Protein AF-A0A7Y9DU72-F1 (afdb_monomer)

Organism: NCBI:txid663602

Structure (mmCIF, N/CA/C/O backbone):
data_AF-A0A7Y9DU72-F1
#
_entry.id   AF-A0A7Y9DU72-F1
#
loop_
_atom_site.group_PDB
_atom_site.id
_atom_site.type_symbol
_atom_site.label_atom_id
_atom_site.label_alt_id
_atom_site.label_comp_id
_atom_site.label_asym_id
_atom_site.label_entity_id
_atom_site.label_seq_id
_atom_site.pdbx_PDB_ins_code
_atom_site.Cartn_x
_atom_site.Cartn_y
_atom_site.Cartn_z
_atom_site.occupancy
_atom_site.B_iso_or_equiv
_atom_site.auth_seq_id
_atom_site.auth_comp_id
_atom_site.auth_asym_id
_atom_site.auth_atom_id
_atom_site.pdbx_PDB_model_num
ATOM 1 N N . MET A 1 1 ? 16.694 21.420 5.045 1.00 59.84 1 MET A N 1
ATOM 2 C CA . MET A 1 1 ? 16.229 20.019 5.063 1.00 59.84 1 MET A CA 1
ATOM 3 C C . MET A 1 1 ? 14.790 20.015 4.601 1.00 59.84 1 MET A C 1
ATOM 5 O O . MET A 1 1 ? 14.002 20.766 5.158 1.00 59.84 1 MET A O 1
ATOM 9 N N . SER A 1 2 ? 14.476 19.269 3.550 1.00 77.56 2 SER A N 1
ATOM 10 C CA . SER A 1 2 ? 13.102 19.044 3.099 1.00 77.56 2 SER A CA 1
ATOM 11 C C . SER A 1 2 ? 12.435 17.994 3.986 1.00 77.56 2 SER A C 1
ATOM 13 O O . SER A 1 2 ? 13.055 16.967 4.270 1.00 77.56 2 SER A O 1
ATOM 15 N N . SER A 1 3 ? 11.204 18.259 4.421 1.00 86.31 3 SER A N 1
ATOM 16 C CA . SER A 1 3 ? 10.342 17.276 5.079 1.00 86.31 3 SER A CA 1
ATOM 17 C C . SER A 1 3 ? 9.210 16.857 4.151 1.00 86.31 3 SER A C 1
ATOM 19 O O . SER A 1 3 ? 8.806 17.616 3.265 1.00 86.31 3 SER A O 1
ATOM 21 N N . VAL A 1 4 ? 8.708 15.645 4.356 1.00 88.50 4 VAL A N 1
ATOM 22 C CA . VAL A 1 4 ? 7.441 15.194 3.780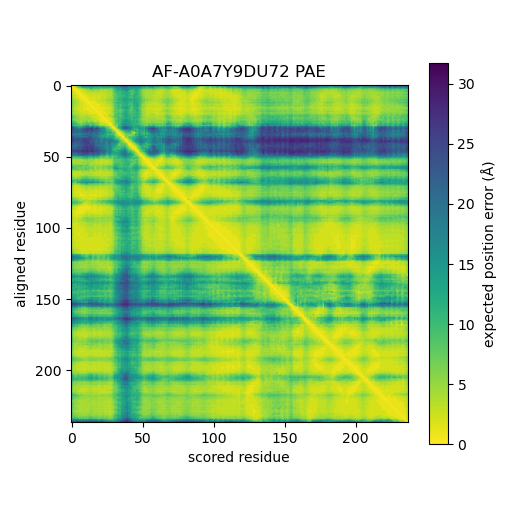 1.00 88.50 4 VAL A CA 1
ATOM 23 C C . VAL A 1 4 ? 6.480 14.979 4.938 1.00 88.50 4 VAL A C 1
ATOM 25 O O . VAL A 1 4 ? 6.786 14.220 5.853 1.00 88.50 4 VAL A O 1
ATOM 28 N N . ASP A 1 5 ? 5.335 15.648 4.901 1.00 93.62 5 ASP A N 1
ATOM 29 C CA . ASP A 1 5 ? 4.300 15.563 5.928 1.00 93.62 5 ASP A CA 1
ATOM 30 C C . ASP A 1 5 ? 3.010 15.056 5.276 1.00 93.62 5 ASP A C 1
ATOM 32 O O . ASP A 1 5 ? 2.428 15.723 4.418 1.00 93.62 5 ASP A O 1
ATOM 36 N N . LEU A 1 6 ? 2.583 13.854 5.659 1.00 93.38 6 LEU A N 1
ATOM 37 C CA . LEU A 1 6 ? 1.399 13.182 5.125 1.00 93.38 6 LEU A CA 1
ATOM 38 C C . LEU A 1 6 ? 0.456 12.793 6.258 1.00 93.38 6 LEU A C 1
ATOM 40 O O . LEU A 1 6 ? 0.886 12.541 7.384 1.00 93.38 6 LEU A O 1
ATOM 44 N N . ALA A 1 7 ? -0.833 12.706 5.945 1.00 93.25 7 ALA A N 1
ATOM 45 C CA . ALA A 1 7 ? -1.847 12.221 6.867 1.00 93.25 7 ALA A CA 1
ATOM 46 C C . ALA A 1 7 ? -2.935 11.446 6.121 1.00 93.25 7 ALA A C 1
ATOM 48 O O . ALA A 1 7 ? -3.259 11.772 4.978 1.00 93.25 7 ALA A O 1
ATOM 49 N N . VAL A 1 8 ? -3.515 10.451 6.788 1.00 92.62 8 VAL A N 1
ATOM 50 C CA . VAL A 1 8 ? -4.707 9.732 6.327 1.00 92.62 8 VAL A CA 1
ATOM 51 C C . VAL A 1 8 ? -5.696 9.588 7.478 1.00 92.62 8 VAL A C 1
ATOM 53 O O . VAL A 1 8 ? -5.303 9.425 8.635 1.00 92.62 8 VAL A O 1
ATOM 56 N N . GLU A 1 9 ? -6.981 9.668 7.153 1.00 93.00 9 GLU A N 1
ATOM 57 C CA . GLU A 1 9 ? -8.075 9.438 8.092 1.00 93.00 9 GLU A CA 1
ATOM 58 C C . GLU A 1 9 ? -8.607 8.019 7.902 1.00 93.00 9 GLU A C 1
ATOM 60 O O . GLU A 1 9 ? -8.864 7.592 6.778 1.00 93.00 9 GLU A O 1
ATOM 65 N N . ILE A 1 10 ? -8.753 7.288 9.003 1.00 91.19 10 ILE A N 1
ATOM 66 C CA . ILE A 1 10 ? -9.137 5.878 9.013 1.00 91.19 10 ILE A CA 1
ATOM 67 C C . ILE A 1 10 ? -10.340 5.707 9.934 1.00 91.19 10 ILE A C 1
ATOM 69 O O . ILE A 1 10 ? -10.317 6.131 11.091 1.00 91.19 10 ILE A O 1
ATOM 73 N N . ALA A 1 11 ? -11.386 5.045 9.445 1.00 90.00 11 ALA A N 1
ATOM 74 C CA . ALA A 1 11 ? -12.567 4.694 10.231 1.00 90.00 11 ALA A CA 1
ATOM 75 C C . ALA A 1 11 ? -12.304 3.462 11.124 1.00 90.00 11 ALA A C 1
ATOM 77 O O . ALA A 1 11 ? -12.938 2.419 10.979 1.00 90.00 11 ALA A O 1
ATOM 78 N N . ALA A 1 12 ? -11.333 3.568 12.034 1.00 88.25 12 ALA A N 1
ATOM 79 C CA . ALA A 1 12 ? -10.945 2.510 12.964 1.00 88.25 12 ALA A CA 1
ATOM 80 C C . ALA A 1 12 ? -10.542 3.087 14.328 1.00 88.25 12 ALA A C 1
ATOM 82 O O . ALA A 1 12 ? -10.131 4.243 14.429 1.00 88.25 12 ALA A O 1
ATOM 83 N N . ASP A 1 13 ? -10.641 2.264 15.374 1.00 89.75 13 ASP A N 1
ATOM 84 C CA . ASP A 1 13 ? -10.191 2.607 16.727 1.00 89.75 13 ASP A CA 1
ATOM 85 C C . ASP A 1 13 ? -8.660 2.837 16.781 1.00 89.75 13 ASP A C 1
ATOM 87 O O . ASP A 1 13 ? -7.919 2.082 16.143 1.00 89.75 13 ASP A O 1
ATOM 91 N N . PRO A 1 14 ? -8.152 3.821 17.554 1.00 90.06 14 PRO A N 1
ATOM 92 C CA . PRO A 1 14 ? -6.717 4.099 17.637 1.00 90.06 14 PRO A CA 1
ATOM 93 C C . PRO A 1 14 ? -5.873 2.922 18.131 1.00 90.06 14 PRO A C 1
ATOM 95 O O . PRO A 1 14 ? -4.745 2.752 17.677 1.00 90.06 14 PRO A O 1
ATOM 98 N N . GLY A 1 15 ? -6.391 2.109 19.056 1.00 88.19 15 GLY A N 1
ATOM 99 C CA . GLY A 1 15 ? -5.701 0.919 19.550 1.00 88.19 15 GLY A CA 1
ATOM 100 C C . GLY A 1 15 ? -5.507 -0.111 18.444 1.00 88.19 15 GLY A C 1
ATOM 101 O O . GLY A 1 15 ? -4.402 -0.628 18.275 1.00 88.19 15 GLY A O 1
ATOM 102 N N . ARG A 1 16 ? -6.545 -0.319 17.626 1.00 86.38 16 ARG A N 1
ATOM 103 C CA . ARG A 1 16 ? -6.465 -1.168 16.433 1.00 86.38 16 ARG A CA 1
ATOM 104 C C . ARG A 1 16 ? -5.419 -0.646 15.454 1.00 86.38 16 ARG A C 1
ATOM 106 O O . ARG A 1 16 ? -4.491 -1.369 15.111 1.00 86.38 16 ARG A O 1
ATOM 113 N N . VAL A 1 17 ? -5.501 0.636 15.099 1.00 88.75 17 VAL A N 1
ATOM 114 C CA . VAL A 1 17 ? -4.545 1.280 14.185 1.00 88.75 17 VAL A CA 1
ATOM 115 C C . VAL A 1 17 ? -3.103 1.106 14.672 1.00 88.75 17 VAL A C 1
ATOM 117 O O . VAL A 1 17 ? -2.251 0.713 13.881 1.00 88.75 17 VAL A O 1
ATOM 120 N N . ARG A 1 18 ? -2.823 1.327 15.966 1.00 86.88 18 ARG A N 1
ATOM 121 C CA . ARG A 1 18 ? -1.478 1.132 16.543 1.00 86.88 18 ARG A CA 1
ATOM 122 C C . ARG A 1 18 ? -0.989 -0.310 16.420 1.00 86.88 18 ARG A C 1
ATOM 124 O O . ARG A 1 18 ? 0.163 -0.519 16.054 1.00 86.88 18 ARG A O 1
ATOM 131 N N . SER A 1 19 ? -1.852 -1.287 16.704 1.00 82.44 19 SER A N 1
ATOM 132 C CA . SER A 1 19 ? -1.482 -2.707 16.640 1.00 82.44 19 SER A CA 1
ATOM 133 C C . SER A 1 19 ? -1.173 -3.184 15.218 1.00 82.44 19 SER A C 1
ATOM 135 O O . SER A 1 19 ? -0.299 -4.025 15.026 1.00 82.44 19 SER A O 1
ATOM 137 N N . THR A 1 20 ? -1.843 -2.609 14.219 1.00 81.31 20 THR A N 1
ATOM 138 C CA . THR A 1 20 ? -1.693 -2.989 12.812 1.00 81.31 20 THR A CA 1
ATOM 139 C C . THR A 1 20 ? -0.546 -2.243 12.123 1.00 81.31 20 THR A C 1
ATOM 141 O O . THR A 1 20 ? 0.107 -2.801 11.242 1.00 81.31 20 THR A O 1
ATOM 144 N N . LEU A 1 21 ? -0.282 -0.990 12.519 1.00 81.88 21 LEU A N 1
ATOM 145 C CA . LEU A 1 21 ? 0.632 -0.080 11.821 1.00 81.88 21 LEU A CA 1
ATOM 146 C C . LEU A 1 21 ? 2.025 -0.686 11.609 1.00 81.88 21 LEU A C 1
ATOM 148 O O . LEU A 1 21 ? 2.509 -0.669 10.485 1.00 81.88 21 LEU A O 1
ATOM 152 N N . GLY A 1 22 ? 2.648 -1.263 12.640 1.00 76.56 22 GLY A N 1
ATOM 153 C CA . GLY A 1 22 ? 4.001 -1.827 12.524 1.00 76.56 22 GLY A CA 1
ATOM 154 C C . GLY A 1 22 ? 4.108 -2.933 11.468 1.00 76.56 22 GLY A C 1
ATOM 155 O O . GLY A 1 22 ? 4.968 -2.866 10.591 1.00 76.56 22 GLY A O 1
ATOM 156 N N . GLY A 1 23 ? 3.194 -3.910 11.497 1.00 70.31 23 GLY A N 1
ATOM 157 C CA . GLY A 1 23 ? 3.175 -5.006 10.521 1.00 70.31 23 GLY A CA 1
ATOM 158 C C . GLY A 1 23 ? 2.846 -4.525 9.107 1.00 70.31 23 GLY A C 1
ATOM 159 O O . GLY A 1 23 ? 3.478 -4.933 8.139 1.00 70.31 23 GLY A O 1
ATOM 160 N N . ALA A 1 24 ? 1.904 -3.594 8.986 1.00 72.31 24 ALA A N 1
ATOM 161 C CA . ALA A 1 24 ? 1.507 -3.041 7.700 1.00 72.31 24 ALA A CA 1
ATOM 162 C C . ALA A 1 24 ? 2.630 -2.197 7.060 1.00 72.31 24 ALA A C 1
ATOM 164 O O . ALA A 1 24 ? 2.882 -2.281 5.857 1.00 72.31 24 ALA A O 1
ATOM 165 N N . LEU A 1 25 ? 3.366 -1.435 7.874 1.00 75.50 25 LEU A N 1
ATOM 166 C CA . LEU A 1 25 ? 4.567 -0.733 7.435 1.00 75.50 25 LEU A CA 1
ATOM 167 C C . LEU A 1 25 ? 5.691 -1.691 7.064 1.00 75.50 25 LEU A C 1
ATOM 169 O O . LEU A 1 25 ? 6.347 -1.434 6.067 1.00 75.50 25 LEU A O 1
ATOM 173 N N . ALA A 1 26 ? 5.892 -2.804 7.769 1.00 66.88 26 ALA A N 1
ATOM 174 C CA . ALA A 1 26 ? 6.882 -3.800 7.355 1.00 66.88 26 ALA A CA 1
ATOM 175 C C . ALA A 1 26 ? 6.594 -4.337 5.937 1.00 66.88 26 ALA A C 1
ATOM 177 O O . ALA A 1 26 ? 7.492 -4.372 5.093 1.00 66.88 26 ALA A O 1
ATOM 178 N N . VAL A 1 27 ? 5.322 -4.618 5.629 1.00 67.81 27 VAL A N 1
ATOM 179 C CA . VAL A 1 27 ? 4.895 -5.077 4.295 1.00 67.81 27 VAL A CA 1
ATOM 180 C C . VAL A 1 27 ? 5.072 -3.993 3.226 1.00 67.81 27 VAL A C 1
ATOM 182 O O . VAL A 1 27 ? 5.487 -4.269 2.098 1.00 67.81 27 VAL A O 1
ATOM 185 N N . TRP A 1 28 ? 4.754 -2.735 3.543 1.00 70.75 28 TRP A N 1
ATOM 186 C CA . TRP A 1 28 ? 4.710 -1.656 2.549 1.00 70.75 28 TRP A CA 1
ATOM 187 C C . TRP A 1 28 ? 5.912 -0.702 2.552 1.00 70.75 28 TRP A C 1
ATOM 189 O O . TRP A 1 28 ? 6.016 0.129 1.653 1.00 70.75 28 TRP A O 1
ATOM 199 N N . LEU A 1 29 ? 6.840 -0.819 3.494 1.00 66.31 29 LEU A N 1
ATOM 200 C CA . LEU A 1 29 ? 8.149 -0.153 3.486 1.00 66.31 29 LEU A CA 1
ATOM 201 C C . LEU A 1 29 ? 9.287 -1.113 3.129 1.00 66.31 29 LEU A C 1
ATOM 203 O O . LEU A 1 29 ? 10.380 -0.636 2.839 1.00 66.31 29 LEU A O 1
ATOM 207 N N . ARG A 1 30 ? 8.978 -2.418 3.023 1.00 64.00 30 ARG A N 1
ATOM 208 C CA . ARG A 1 30 ? 9.890 -3.570 2.929 1.00 64.00 30 ARG A CA 1
ATOM 209 C C . ARG A 1 30 ? 10.599 -3.838 4.264 1.00 64.00 30 ARG A C 1
ATOM 211 O O . ARG A 1 30 ? 10.974 -2.868 4.918 1.00 64.00 30 ARG A O 1
ATOM 218 N N . PRO A 1 31 ? 10.893 -5.104 4.635 1.00 46.97 31 PRO A N 1
ATOM 219 C CA . PRO A 1 31 ? 10.859 -6.331 3.819 1.00 46.97 31 PRO A CA 1
ATOM 220 C C . PRO A 1 31 ? 10.428 -7.667 4.498 1.00 46.97 31 PRO A C 1
ATOM 222 O O . PRO A 1 31 ? 10.526 -7.802 5.704 1.00 46.97 31 PRO A O 1
ATOM 225 N N . ILE A 1 32 ? 10.091 -8.670 3.658 1.00 39.38 32 ILE A N 1
ATOM 226 C CA . ILE A 1 32 ? 10.235 -10.167 3.652 1.00 39.38 32 ILE A CA 1
ATOM 227 C C . ILE A 1 32 ? 10.257 -10.981 4.984 1.00 39.38 32 ILE A C 1
ATOM 229 O O . ILE A 1 32 ? 9.981 -12.179 4.951 1.00 39.38 32 ILE A O 1
ATOM 233 N N . GLY A 1 33 ? 10.556 -10.414 6.153 1.00 40.16 33 GLY A N 1
ATOM 234 C CA . GLY A 1 33 ? 10.485 -11.091 7.447 1.00 40.16 33 GLY A CA 1
ATOM 235 C C . GLY A 1 33 ? 10.707 -10.161 8.647 1.00 40.16 33 GLY A C 1
ATOM 236 O O . GLY A 1 33 ? 11.480 -9.206 8.587 1.00 40.16 33 GLY A O 1
ATOM 237 N N . LEU A 1 34 ? 10.037 -10.473 9.761 1.00 44.25 34 LEU A N 1
ATOM 238 C CA . LEU A 1 34 ? 10.107 -9.749 11.034 1.00 44.25 34 LEU A CA 1
ATOM 239 C C . LEU A 1 34 ? 11.060 -10.469 12.006 1.00 44.25 34 LEU A C 1
ATOM 241 O O . LEU A 1 34 ? 10.810 -11.622 12.357 1.00 44.25 34 LEU A O 1
ATOM 245 N N . GLU A 1 35 ? 12.106 -9.795 12.497 1.00 41.09 35 GLU A N 1
ATOM 246 C CA . GLU A 1 35 ? 12.897 -10.272 13.644 1.00 41.09 35 GLU A CA 1
ATOM 247 C C . GLU A 1 35 ? 12.667 -9.377 14.871 1.00 41.09 35 GLU A C 1
ATOM 249 O O . GLU A 1 35 ? 12.976 -8.183 14.877 1.00 41.09 35 GLU A O 1
ATOM 254 N N . THR A 1 36 ? 12.145 -9.968 15.949 1.00 48.19 36 THR A N 1
ATOM 255 C CA . THR A 1 36 ? 12.038 -9.317 17.261 1.00 48.19 36 THR A CA 1
ATOM 256 C C . THR A 1 36 ? 13.357 -9.483 18.016 1.00 48.19 36 THR A C 1
ATOM 258 O O . THR A 1 36 ? 13.763 -10.613 18.299 1.00 48.19 36 THR A O 1
ATOM 261 N N . ARG A 1 37 ? 14.029 -8.384 18.383 1.00 50.34 37 ARG A N 1
ATOM 262 C CA . ARG A 1 37 ? 15.151 -8.441 19.336 1.00 50.34 37 ARG A CA 1
ATOM 263 C C . ARG A 1 37 ? 14.642 -8.285 20.774 1.00 50.34 37 ARG A C 1
ATOM 265 O O . ARG A 1 37 ? 13.599 -7.689 21.029 1.00 50.34 37 ARG A O 1
ATOM 272 N N . GLY A 1 38 ? 15.330 -8.963 21.698 1.00 39.72 38 GLY A N 1
ATOM 273 C CA . GLY A 1 38 ? 14.869 -9.305 23.055 1.00 39.72 38 GLY A CA 1
ATOM 274 C C . GLY A 1 38 ? 14.718 -8.151 24.055 1.00 39.72 38 GLY A C 1
ATOM 275 O O . GLY A 1 38 ? 14.637 -8.402 25.253 1.00 39.72 38 GLY A O 1
ATOM 276 N N . ASP A 1 39 ? 14.696 -6.914 23.580 1.00 50.34 39 ASP A N 1
ATOM 277 C CA . ASP A 1 39 ? 14.509 -5.670 24.322 1.00 50.34 39 ASP A CA 1
ATOM 278 C C . ASP A 1 39 ? 13.098 -5.071 24.161 1.00 50.34 39 ASP A C 1
ATOM 280 O O . ASP A 1 39 ? 12.774 -4.083 24.809 1.00 50.34 39 ASP A O 1
ATOM 284 N N . GLY A 1 40 ? 12.218 -5.709 23.380 1.00 43.72 40 GLY A N 1
ATOM 285 C CA . GLY A 1 40 ? 10.770 -5.456 23.406 1.00 43.72 40 GLY A CA 1
ATOM 286 C C . GLY A 1 40 ? 10.279 -4.226 22.633 1.00 43.72 40 GLY A C 1
ATOM 287 O O . GLY A 1 40 ? 9.077 -4.125 22.413 1.00 43.72 40 GLY A O 1
ATOM 288 N N . GLU A 1 41 ? 11.170 -3.344 22.167 1.00 49.31 41 GLU A N 1
ATOM 289 C CA . GLU A 1 41 ? 10.791 -2.099 21.464 1.00 49.31 41 GLU A CA 1
ATOM 290 C C . GLU A 1 41 ? 11.363 -1.946 20.046 1.00 49.31 41 GLU A C 1
ATOM 292 O O . GLU A 1 41 ? 10.852 -1.131 19.276 1.00 49.31 41 GLU A O 1
ATOM 297 N N . THR A 1 42 ? 12.374 -2.738 19.664 1.00 47.00 42 THR A N 1
ATOM 298 C CA . THR A 1 42 ? 13.029 -2.614 18.351 1.00 47.00 42 THR A CA 1
ATOM 299 C C . THR A 1 42 ? 12.759 -3.835 17.475 1.00 47.00 42 THR A C 1
ATOM 301 O O . THR A 1 42 ? 13.225 -4.944 17.758 1.00 47.00 42 THR A O 1
ATOM 304 N N . VAL A 1 43 ? 12.049 -3.621 16.367 1.00 52.81 43 VAL A N 1
ATOM 305 C CA . VAL A 1 43 ? 11.956 -4.591 15.271 1.00 52.81 43 VAL A CA 1
ATOM 306 C C . VAL A 1 43 ? 13.006 -4.198 14.236 1.00 52.81 43 VAL A C 1
ATOM 308 O O . VAL A 1 43 ? 12.928 -3.134 13.618 1.00 52.81 43 VAL A O 1
ATOM 311 N N . VAL A 1 44 ? 14.030 -5.037 14.071 1.00 46.47 44 VAL A N 1
ATOM 312 C CA . VAL A 1 44 ? 15.041 -4.840 13.026 1.00 46.47 44 VAL A CA 1
ATOM 313 C C . VAL A 1 44 ? 14.584 -5.621 11.811 1.00 46.47 44 VAL A C 1
ATOM 315 O O . VAL A 1 44 ? 14.503 -6.846 11.856 1.00 46.47 44 VAL A O 1
ATOM 318 N N . VAL A 1 45 ? 14.287 -4.911 10.729 1.00 50.00 45 VAL A N 1
ATOM 319 C CA . VAL A 1 45 ? 13.788 -5.517 9.505 1.00 50.00 45 VAL A CA 1
ATOM 320 C C . VAL A 1 45 ? 14.939 -5.624 8.496 1.00 50.00 45 VAL A C 1
ATOM 322 O O . VAL A 1 45 ? 15.488 -4.620 8.037 1.00 50.00 45 VAL A O 1
ATOM 325 N N . VAL A 1 46 ? 15.374 -6.854 8.196 1.00 38.88 46 VAL A N 1
ATOM 326 C CA . VAL A 1 46 ? 16.587 -7.123 7.399 1.00 38.88 46 VAL A CA 1
ATOM 327 C C . VAL A 1 46 ? 16.248 -7.439 5.934 1.00 38.88 46 VAL A C 1
ATOM 329 O O . VAL A 1 46 ? 16.015 -8.586 5.562 1.00 38.88 46 VAL A O 1
ATOM 332 N N . THR A 1 47 ? 16.275 -6.388 5.106 1.00 39.97 47 THR A N 1
ATOM 333 C CA . THR A 1 47 ? 16.777 -6.348 3.714 1.00 39.97 47 THR A CA 1
ATOM 334 C C . THR A 1 47 ? 18.135 -7.005 3.528 1.00 39.97 47 THR A C 1
ATOM 336 O O . THR A 1 47 ? 19.011 -6.730 4.335 1.00 39.97 47 THR A O 1
ATOM 339 N N . GLY A 1 48 ? 18.442 -7.652 2.403 1.00 40.88 48 GLY A N 1
ATOM 340 C CA . GLY A 1 48 ? 19.724 -7.304 1.774 1.00 40.88 48 GLY A CA 1
ATOM 341 C C . GLY A 1 48 ? 19.847 -5.777 1.572 1.00 40.88 48 GLY A C 1
ATOM 342 O O . GLY A 1 48 ? 18.823 -5.104 1.454 1.00 40.88 48 GLY A O 1
ATOM 343 N N . ASP A 1 49 ? 21.095 -5.290 1.564 1.00 48.94 49 ASP A N 1
ATOM 344 C CA . ASP A 1 49 ? 21.675 -3.928 1.461 1.00 48.94 49 ASP A CA 1
ATOM 345 C C . ASP A 1 49 ? 21.023 -2.726 2.190 1.00 48.94 49 ASP A C 1
ATOM 347 O O . ASP A 1 49 ? 21.764 -1.833 2.597 1.00 48.94 49 ASP A O 1
ATOM 351 N N . GLU A 1 50 ? 19.709 -2.687 2.437 1.00 54.75 50 GLU A N 1
ATOM 352 C CA . GLU A 1 50 ? 19.005 -1.529 3.021 1.00 54.75 50 GLU A CA 1
ATOM 353 C C . GLU A 1 50 ? 18.024 -1.976 4.133 1.00 54.75 50 GLU A C 1
ATOM 355 O O . GLU A 1 50 ? 16.898 -2.397 3.846 1.00 54.75 50 GLU A O 1
ATOM 360 N N . PRO A 1 51 ? 18.445 -1.981 5.412 1.00 61.84 51 PRO A N 1
ATOM 361 C CA . PRO A 1 51 ? 17.588 -2.355 6.536 1.00 61.84 51 PRO A CA 1
ATOM 362 C C . PRO A 1 51 ? 16.578 -1.248 6.870 1.00 61.84 51 PRO A C 1
ATOM 364 O O . PRO A 1 51 ? 16.930 -0.067 6.908 1.00 61.84 51 PRO A O 1
ATOM 367 N N . VAL A 1 52 ? 15.342 -1.644 7.189 1.00 69.44 52 VAL A N 1
ATOM 368 C CA . VAL A 1 52 ? 14.364 -0.762 7.843 1.00 69.44 52 VAL A CA 1
ATOM 369 C C . VAL A 1 52 ? 14.403 -1.054 9.337 1.00 69.44 52 VAL A C 1
ATOM 371 O O . VAL A 1 52 ? 14.398 -2.210 9.754 1.00 69.44 52 VAL A O 1
ATOM 374 N N . ARG A 1 53 ? 14.476 -0.023 10.172 1.00 76.31 53 ARG A N 1
ATOM 375 C CA . ARG A 1 53 ? 14.406 -0.165 11.635 1.00 76.31 53 ARG A CA 1
ATOM 376 C C . ARG A 1 53 ? 13.084 0.417 12.090 1.00 76.31 53 ARG A C 1
ATOM 378 O O . ARG A 1 53 ? 12.793 1.540 11.702 1.00 76.31 53 ARG A O 1
ATOM 385 N N . ILE A 1 54 ? 12.297 -0.329 12.864 1.00 78.50 54 ILE A N 1
ATOM 386 C CA . ILE A 1 54 ? 11.024 0.142 13.422 1.00 78.50 54 ILE A CA 1
ATOM 387 C C . ILE A 1 54 ? 11.143 0.174 14.944 1.00 78.50 54 ILE A C 1
ATOM 389 O O . ILE A 1 54 ? 11.437 -0.850 15.567 1.00 78.50 54 ILE A O 1
ATOM 393 N N . THR A 1 55 ? 10.874 1.337 15.530 1.00 81.38 55 THR A N 1
ATOM 394 C CA . THR A 1 55 ? 10.897 1.554 16.980 1.00 81.38 55 THR A CA 1
ATOM 395 C C . THR A 1 55 ? 9.505 1.949 17.442 1.00 81.38 55 THR A C 1
ATOM 397 O O . THR A 1 55 ? 8.979 2.973 17.010 1.00 81.38 55 THR A O 1
ATOM 400 N N . HIS A 1 56 ? 8.891 1.142 18.304 1.00 79.69 56 HIS A N 1
ATOM 401 C CA . HIS A 1 56 ? 7.552 1.421 18.826 1.00 79.69 56 HIS A CA 1
ATOM 402 C C . HIS A 1 56 ? 7.598 2.354 20.039 1.00 79.69 56 HIS A C 1
ATOM 404 O O . HIS A 1 56 ? 8.516 2.281 20.849 1.00 79.69 56 HIS A O 1
ATOM 410 N N . HIS A 1 57 ? 6.576 3.194 20.189 1.00 81.38 57 HIS A N 1
ATOM 411 C CA . HIS A 1 57 ? 6.356 4.012 21.383 1.00 81.38 57 HIS A CA 1
ATOM 412 C C . HIS A 1 57 ? 4.849 4.244 21.609 1.00 81.38 57 HIS A C 1
ATOM 414 O O . HIS A 1 57 ? 4.031 3.975 20.732 1.00 81.38 57 HIS A O 1
ATOM 420 N N . ASP A 1 58 ? 4.451 4.769 22.773 1.00 74.12 58 ASP A N 1
ATOM 421 C CA . ASP A 1 58 ? 3.032 4.869 23.178 1.00 74.12 58 ASP A CA 1
ATOM 422 C C . ASP A 1 58 ? 2.131 5.587 22.147 1.00 74.12 58 ASP A C 1
ATOM 424 O O . ASP A 1 58 ? 0.997 5.175 21.877 1.00 74.12 58 ASP A O 1
ATOM 428 N N . ASP A 1 59 ? 2.656 6.644 21.523 1.00 76.94 59 ASP A N 1
ATOM 429 C CA . ASP A 1 59 ? 1.911 7.485 20.577 1.00 76.94 59 ASP A CA 1
ATOM 430 C C . ASP A 1 59 ? 2.039 7.064 19.096 1.00 76.94 59 ASP A C 1
ATOM 432 O O . ASP A 1 59 ? 1.440 7.701 18.219 1.00 76.94 59 ASP A O 1
ATOM 436 N N . GLY A 1 60 ? 2.782 5.991 18.791 1.00 84.31 60 GLY A N 1
ATOM 437 C CA . GLY A 1 60 ? 3.034 5.560 17.415 1.00 84.31 60 GLY A CA 1
ATOM 438 C C . GLY A 1 60 ? 4.313 4.741 17.228 1.00 84.31 60 GLY A C 1
ATOM 439 O O . GLY A 1 60 ? 4.576 3.805 17.980 1.00 84.31 60 GLY A O 1
ATOM 440 N N . LEU A 1 61 ? 5.065 5.041 16.171 1.00 87.75 61 LEU A N 1
ATOM 441 C CA . LEU A 1 61 ? 6.357 4.408 15.910 1.00 87.75 61 LEU A CA 1
ATOM 442 C C . LEU A 1 61 ? 7.254 5.305 15.055 1.00 87.75 61 LEU A C 1
ATOM 444 O O . LEU A 1 61 ? 6.771 6.120 14.269 1.00 87.75 61 LEU A O 1
ATOM 448 N N . ASP A 1 62 ? 8.555 5.073 15.134 1.00 87.25 62 ASP A N 1
ATOM 449 C CA . ASP A 1 62 ? 9.544 5.644 14.230 1.00 87.25 62 ASP A CA 1
ATOM 450 C C . ASP A 1 62 ? 10.045 4.578 13.254 1.00 87.25 62 ASP A C 1
ATOM 452 O O . ASP A 1 62 ? 10.130 3.397 13.600 1.00 87.25 62 ASP A O 1
ATOM 456 N N . THR A 1 63 ? 10.395 4.995 12.032 1.00 84.50 63 THR A N 1
ATOM 457 C CA . THR A 1 63 ? 11.155 4.145 11.107 1.00 84.50 63 THR A CA 1
ATOM 458 C C . THR A 1 63 ? 12.404 4.831 10.582 1.00 84.50 63 THR A C 1
ATOM 460 O O . THR A 1 63 ? 12.394 6.032 10.314 1.00 84.50 63 THR A O 1
ATOM 463 N N . GLU A 1 64 ? 13.476 4.064 10.425 1.00 84.06 64 GLU A N 1
ATOM 464 C C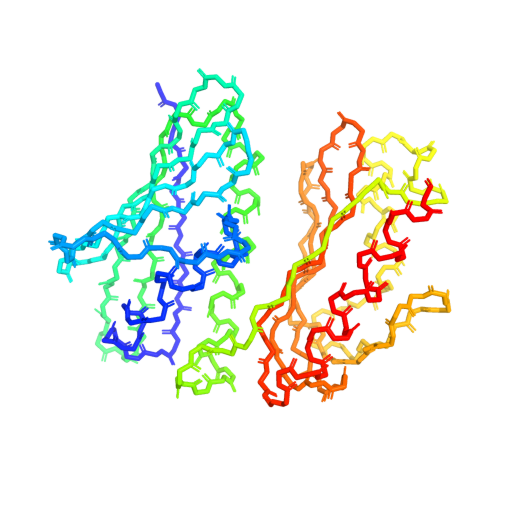A . GLU A 1 64 ? 14.689 4.478 9.724 1.00 84.06 64 GLU A CA 1
ATOM 465 C C . GLU A 1 64 ? 14.889 3.592 8.503 1.00 84.06 64 GLU A C 1
ATOM 467 O O . GLU A 1 64 ? 14.877 2.369 8.627 1.00 84.06 64 GLU A O 1
ATOM 472 N N . ILE A 1 65 ? 15.076 4.212 7.342 1.00 77.75 65 ILE A N 1
ATOM 473 C CA . ILE A 1 65 ? 15.271 3.539 6.059 1.00 77.75 65 ILE A CA 1
ATOM 474 C C . ILE A 1 65 ? 16.614 4.003 5.507 1.00 77.75 65 ILE A C 1
ATOM 476 O O . ILE A 1 65 ? 16.789 5.190 5.228 1.00 77.75 65 ILE A O 1
ATOM 480 N N . ASP A 1 66 ? 17.562 3.088 5.351 1.00 73.62 66 ASP A N 1
ATOM 481 C CA . ASP A 1 66 ? 18.819 3.397 4.674 1.00 73.62 66 ASP A CA 1
ATOM 482 C C . ASP A 1 66 ? 18.551 3.405 3.152 1.00 73.62 66 ASP A C 1
ATOM 484 O O . ASP A 1 66 ? 18.306 2.357 2.580 1.00 73.62 66 ASP A O 1
ATOM 488 N N . GLU A 1 67 ? 18.537 4.573 2.496 1.00 67.88 67 GLU A N 1
ATOM 489 C CA . GLU A 1 67 ? 18.263 4.745 1.053 1.00 67.88 67 GLU A CA 1
ATOM 490 C C . GLU A 1 67 ? 19.455 5.457 0.391 1.00 67.88 67 GLU A C 1
ATOM 492 O O . GLU A 1 67 ? 19.735 6.630 0.661 1.00 67.88 67 GLU A O 1
ATOM 497 N N . GLY A 1 68 ? 20.188 4.761 -0.488 1.00 62.22 68 GLY A N 1
ATOM 498 C CA . GLY A 1 68 ? 21.214 5.394 -1.334 1.00 62.22 68 GLY A CA 1
ATOM 499 C C . GLY A 1 68 ? 22.374 6.065 -0.577 1.00 62.22 68 GLY A C 1
ATOM 500 O O . GLY A 1 68 ? 22.904 7.081 -1.030 1.00 62.22 68 GLY A O 1
ATOM 501 N N . GLY A 1 69 ? 22.770 5.515 0.576 1.00 68.25 69 GLY A N 1
ATOM 502 C CA . GLY A 1 69 ? 23.858 6.043 1.411 1.00 68.25 69 GLY A CA 1
ATOM 503 C C . GLY A 1 69 ? 23.451 7.169 2.371 1.00 68.25 69 GLY A C 1
ATOM 504 O O . GLY A 1 69 ? 24.323 7.768 3.001 1.00 68.25 69 GLY A O 1
ATOM 505 N N . ALA A 1 70 ? 22.153 7.452 2.495 1.00 72.56 70 ALA A N 1
ATOM 506 C CA . ALA A 1 70 ? 21.578 8.316 3.521 1.00 72.56 70 ALA A CA 1
ATOM 507 C C . ALA A 1 70 ? 20.524 7.546 4.330 1.00 72.56 70 ALA A C 1
ATOM 509 O O . ALA A 1 70 ? 19.949 6.582 3.840 1.00 72.56 70 ALA A O 1
ATOM 510 N N . THR A 1 71 ? 20.246 7.992 5.554 1.00 83.25 71 THR A N 1
ATOM 511 C CA . THR A 1 71 ? 19.154 7.444 6.367 1.00 83.25 71 THR A CA 1
ATOM 512 C C . THR A 1 71 ? 17.969 8.404 6.323 1.00 83.25 71 THR A C 1
ATOM 514 O O . THR A 1 71 ? 18.094 9.586 6.657 1.00 83.25 71 THR A O 1
ATOM 517 N N . VAL A 1 72 ? 16.818 7.895 5.893 1.00 84.62 72 VAL A N 1
ATOM 518 C CA . VAL A 1 72 ? 15.529 8.579 5.959 1.00 84.62 72 VAL A CA 1
ATOM 519 C C . VAL A 1 72 ? 14.868 8.201 7.273 1.00 84.62 72 VAL A C 1
ATOM 521 O O . VAL A 1 72 ? 14.593 7.030 7.513 1.00 84.62 72 VAL A O 1
ATOM 524 N N . SER A 1 73 ? 14.585 9.189 8.115 1.00 89.19 73 SER A N 1
ATOM 525 C CA . SER A 1 73 ? 13.851 8.982 9.365 1.00 89.19 73 SER A CA 1
ATOM 526 C C . SER A 1 73 ? 12.400 9.396 9.179 1.00 89.19 73 SER A C 1
ATOM 528 O O . SER A 1 73 ? 12.128 10.484 8.660 1.00 89.19 73 SER A O 1
ATOM 530 N N . THR A 1 74 ? 11.468 8.564 9.632 1.00 89.12 74 THR A N 1
ATOM 531 C CA . THR A 1 74 ? 10.032 8.843 9.624 1.00 89.12 74 THR A CA 1
ATOM 532 C C . THR A 1 74 ? 9.447 8.722 11.023 1.00 89.12 74 THR A C 1
ATOM 534 O O . THR A 1 74 ? 9.630 7.684 11.649 1.00 89.12 74 THR A O 1
ATOM 537 N N . ALA A 1 75 ? 8.668 9.707 11.451 1.00 91.56 75 ALA A N 1
ATOM 538 C CA . ALA A 1 75 ? 7.850 9.631 12.651 1.00 91.56 75 ALA A CA 1
ATOM 539 C C . ALA A 1 75 ? 6.389 9.384 12.273 1.00 91.56 75 ALA A C 1
ATOM 541 O O . ALA A 1 75 ? 5.816 10.130 11.466 1.00 91.56 75 ALA A O 1
ATOM 542 N N . TRP A 1 76 ? 5.792 8.359 12.876 1.00 91.56 76 TRP A N 1
ATOM 543 C CA . TRP A 1 76 ? 4.400 7.982 12.683 1.00 91.56 76 TRP A CA 1
ATOM 544 C C . TRP A 1 76 ? 3.614 8.225 13.956 1.00 91.56 76 TRP A C 1
ATOM 546 O O . TRP A 1 76 ? 3.949 7.681 15.003 1.00 91.56 76 TRP A O 1
ATOM 556 N N . THR A 1 77 ? 2.541 9.009 13.875 1.00 92.94 77 THR A N 1
ATOM 557 C CA . THR A 1 77 ? 1.680 9.257 15.041 1.00 92.94 77 THR A CA 1
ATOM 558 C C . THR A 1 77 ? 0.251 8.831 14.775 1.00 92.94 77 THR A C 1
ATOM 560 O O . THR A 1 77 ? -0.257 8.982 13.659 1.00 92.94 77 THR A O 1
ATOM 563 N N . VAL A 1 78 ? -0.391 8.298 15.815 1.00 92.94 78 VAL A N 1
ATOM 564 C CA . VAL A 1 78 ? -1.768 7.803 15.772 1.00 92.94 78 VAL A CA 1
ATOM 565 C C . VAL A 1 78 ? -2.624 8.609 16.743 1.00 92.94 78 VAL A C 1
ATOM 567 O O . VAL A 1 78 ? -2.496 8.479 17.961 1.00 92.94 78 VAL A O 1
ATOM 570 N N . ALA A 1 79 ? -3.529 9.426 16.204 1.00 93.38 79 ALA A N 1
ATOM 571 C CA . ALA A 1 79 ? -4.399 10.299 16.985 1.00 93.38 79 ALA A CA 1
ATOM 572 C C . ALA A 1 79 ? -5.878 9.971 16.747 1.00 93.38 79 ALA A C 1
ATOM 574 O O . ALA A 1 79 ? -6.397 10.141 15.644 1.00 93.38 79 ALA A O 1
ATOM 575 N N . GLY A 1 80 ? -6.573 9.533 17.798 1.00 91.31 80 GLY A N 1
ATOM 576 C CA . GLY A 1 80 ? -8.023 9.347 17.764 1.00 91.31 80 GLY A CA 1
ATOM 577 C C . GLY A 1 80 ? -8.779 10.674 17.755 1.00 91.31 80 GLY A C 1
ATOM 578 O O . GLY A 1 80 ? -8.378 11.637 18.410 1.00 91.31 80 GLY A O 1
ATOM 579 N N . ARG A 1 81 ? -9.902 10.713 17.041 1.00 90.38 81 ARG A N 1
ATOM 580 C CA . ARG A 1 81 ? -10.840 11.836 17.011 1.00 90.38 81 ARG A CA 1
ATOM 581 C C . ARG A 1 81 ? -12.176 11.454 17.649 1.00 90.38 81 ARG A C 1
ATOM 583 O O . ARG A 1 81 ? -12.530 10.285 17.789 1.00 90.38 81 ARG A O 1
ATOM 590 N N . ALA A 1 82 ? -12.939 12.475 18.040 1.00 83.69 82 ALA A N 1
ATOM 591 C CA . ALA A 1 82 ? -14.222 12.309 18.727 1.00 83.69 82 ALA A CA 1
ATOM 592 C C . ALA A 1 82 ? -15.305 11.616 17.872 1.00 83.69 82 ALA A C 1
ATOM 594 O O . ALA A 1 82 ? -16.256 11.056 18.412 1.00 83.69 82 ALA A O 1
ATOM 595 N N . ASP A 1 83 ? -15.160 11.631 16.548 1.00 86.81 83 ASP A N 1
ATOM 596 C CA . ASP A 1 83 ? -16.066 11.018 15.571 1.00 86.81 83 ASP A CA 1
ATOM 597 C C . ASP A 1 83 ? -15.759 9.534 15.291 1.00 86.81 83 ASP A C 1
ATOM 599 O O . ASP A 1 83 ? -16.314 8.957 14.358 1.00 86.81 83 ASP A O 1
ATOM 603 N N . ARG A 1 84 ? -14.920 8.897 16.123 1.00 82.25 84 ARG A N 1
ATOM 604 C CA . ARG A 1 84 ? -14.433 7.513 15.950 1.00 82.25 84 ARG A CA 1
ATOM 605 C C . ARG A 1 84 ? -13.584 7.311 14.693 1.00 82.25 84 ARG A C 1
ATOM 607 O O . ARG A 1 84 ? -13.420 6.177 14.246 1.00 82.25 84 ARG A O 1
ATOM 614 N N . THR A 1 85 ? -13.042 8.389 14.137 1.00 91.00 85 THR A N 1
ATOM 615 C CA . THR A 1 85 ? -11.963 8.304 13.157 1.00 91.00 85 THR A CA 1
ATOM 616 C C . THR A 1 85 ? -10.616 8.380 13.864 1.00 91.00 85 THR A C 1
ATOM 618 O O . THR A 1 85 ? -10.482 8.946 14.951 1.00 91.00 85 THR A O 1
ATOM 621 N N . THR A 1 86 ? -9.602 7.802 13.241 1.00 93.75 86 THR A N 1
ATOM 622 C CA . THR A 1 86 ? -8.212 7.901 13.668 1.00 93.75 86 THR A CA 1
ATOM 623 C C . THR A 1 86 ? -7.408 8.536 12.551 1.00 93.75 86 THR A C 1
ATOM 625 O O . THR A 1 86 ? -7.546 8.166 11.388 1.00 93.75 86 THR A O 1
ATOM 628 N N . VAL A 1 87 ? -6.555 9.490 12.901 1.00 94.31 87 VAL A N 1
ATOM 629 C CA . VAL A 1 87 ? -5.594 10.089 11.979 1.00 94.31 87 VAL A CA 1
ATOM 630 C C . VAL A 1 87 ? -4.257 9.409 12.176 1.00 94.31 87 VAL A C 1
ATOM 632 O O . VAL A 1 87 ? -3.730 9.398 13.290 1.00 94.31 87 VAL A O 1
ATOM 635 N N . VAL A 1 88 ? -3.696 8.900 11.087 1.00 93.06 88 VAL A N 1
ATOM 636 C CA . VAL A 1 88 ? -2.293 8.492 11.039 1.00 93.06 88 VAL A CA 1
ATOM 637 C C . VAL A 1 88 ? -1.529 9.574 10.303 1.00 93.06 88 VAL A C 1
ATOM 639 O O . VAL A 1 88 ? -1.893 9.922 9.179 1.00 93.06 88 VAL A O 1
ATOM 642 N N . THR A 1 89 ? -0.487 10.116 10.927 1.00 93.44 89 THR A N 1
ATOM 643 C CA . THR A 1 89 ? 0.427 11.050 10.259 1.00 93.44 89 THR A CA 1
ATOM 644 C C . THR A 1 89 ? 1.792 10.412 10.075 1.00 93.44 89 THR A C 1
ATOM 646 O O . THR A 1 89 ? 2.232 9.652 10.931 1.00 93.44 89 THR A O 1
ATOM 649 N N . CYS A 1 90 ? 2.444 10.724 8.959 1.00 92.75 90 CYS A N 1
ATOM 650 C CA . CYS A 1 90 ? 3.813 10.337 8.649 1.00 92.75 90 CYS A CA 1
ATOM 651 C C . CYS A 1 90 ? 4.604 11.609 8.356 1.00 92.75 90 CYS A C 1
ATOM 653 O O . CYS A 1 90 ? 4.313 12.309 7.382 1.00 92.75 90 CYS A O 1
ATOM 655 N N . ARG A 1 91 ? 5.618 11.891 9.172 1.00 93.12 91 ARG A N 1
ATOM 656 C CA . ARG A 1 91 ? 6.579 12.969 8.936 1.00 93.12 91 ARG A CA 1
ATOM 657 C C . ARG A 1 91 ? 7.936 12.371 8.634 1.00 93.12 91 ARG A C 1
ATOM 659 O O . ARG A 1 91 ? 8.462 11.664 9.481 1.00 93.12 91 ARG A O 1
ATOM 666 N N . SER A 1 92 ? 8.533 12.696 7.493 1.00 91.12 92 SER A N 1
ATOM 667 C CA . SER A 1 92 ? 9.878 12.230 7.156 1.00 91.12 92 SER A CA 1
ATOM 668 C C . SER A 1 92 ? 10.893 13.348 6.989 1.00 91.12 92 SER A C 1
ATOM 670 O O . SER A 1 92 ? 10.561 14.474 6.611 1.00 91.12 92 SER A O 1
ATOM 672 N N . THR A 1 93 ? 12.155 13.018 7.260 1.00 90.25 93 THR A N 1
ATOM 673 C CA . THR A 1 93 ? 13.323 13.848 6.955 1.00 90.25 93 THR A CA 1
ATOM 674 C C . THR A 1 93 ? 14.438 12.983 6.364 1.00 90.25 93 THR A C 1
ATOM 676 O O . THR A 1 93 ? 14.464 11.775 6.570 1.00 90.25 93 THR A O 1
ATOM 679 N N . GLY A 1 94 ? 15.349 13.588 5.598 1.00 85.62 94 GLY A N 1
ATOM 680 C CA . GLY A 1 94 ? 16.519 12.887 5.044 1.00 85.62 94 GLY A CA 1
ATOM 681 C C . GLY A 1 94 ? 16.314 12.228 3.675 1.00 85.62 94 GLY A C 1
ATOM 682 O O . GLY A 1 94 ? 17.292 11.799 3.074 1.00 85.62 94 GLY A O 1
ATOM 683 N N . ALA A 1 95 ? 15.090 12.215 3.133 1.00 83.56 95 ALA A N 1
ATOM 684 C CA . ALA A 1 95 ? 14.825 11.705 1.786 1.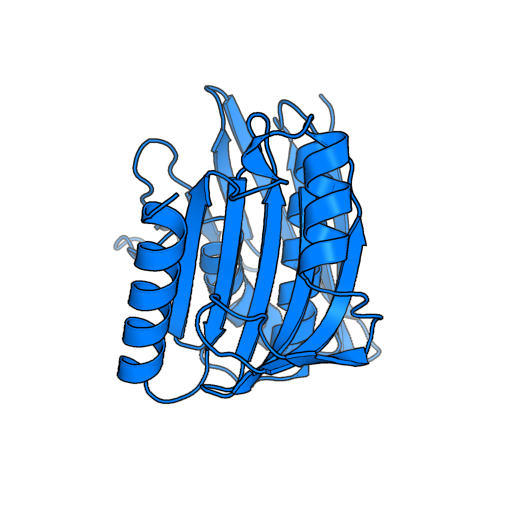00 83.56 95 ALA A CA 1
ATOM 685 C C . ALA A 1 95 ? 15.589 12.508 0.717 1.00 83.56 95 ALA A C 1
ATOM 687 O O . ALA A 1 95 ? 15.422 13.728 0.613 1.00 83.56 95 ALA A O 1
ATOM 688 N N . ALA A 1 96 ? 16.390 11.814 -0.098 1.00 81.12 96 ALA A N 1
ATOM 689 C CA . ALA A 1 96 ? 17.134 12.413 -1.209 1.00 81.12 96 ALA A CA 1
ATOM 690 C C . ALA A 1 96 ? 16.199 12.993 -2.288 1.00 81.12 96 ALA A C 1
ATOM 692 O O . ALA A 1 96 ? 16.487 14.044 -2.860 1.00 81.12 96 ALA A O 1
ATOM 693 N N . ASP A 1 97 ? 15.055 12.338 -2.512 1.00 82.31 97 ASP A N 1
ATOM 694 C CA . ASP A 1 97 ? 13.959 12.817 -3.357 1.00 82.31 97 ASP A CA 1
ATOM 695 C C . ASP A 1 97 ? 12.639 12.823 -2.555 1.00 82.31 97 ASP A C 1
ATOM 697 O O . ASP A 1 97 ? 11.925 11.815 -2.499 1.00 82.31 97 ASP A O 1
ATOM 701 N N . PRO A 1 98 ? 12.292 13.954 -1.909 1.00 86.56 98 PRO A N 1
ATOM 702 C CA . PRO A 1 98 ? 11.072 14.077 -1.112 1.00 86.56 98 PRO A CA 1
ATOM 703 C C . PRO A 1 98 ? 9.785 13.857 -1.914 1.00 86.56 98 PRO A C 1
ATOM 705 O O . PRO A 1 98 ? 8.789 13.398 -1.358 1.00 86.56 98 PRO A O 1
ATOM 708 N N . ALA A 1 99 ? 9.785 14.176 -3.213 1.00 85.88 99 ALA A N 1
ATOM 709 C CA . ALA A 1 99 ? 8.609 13.993 -4.056 1.00 85.88 99 ALA A CA 1
ATOM 710 C C . ALA A 1 99 ? 8.377 12.503 -4.326 1.00 85.88 99 ALA A C 1
ATOM 712 O O . ALA A 1 99 ? 7.278 12.000 -4.085 1.00 85.88 99 ALA A O 1
ATOM 713 N N . ALA A 1 100 ? 9.425 11.780 -4.732 1.00 81.06 100 ALA A N 1
ATOM 714 C CA . ALA A 1 100 ? 9.356 10.333 -4.920 1.00 81.06 100 ALA A CA 1
ATOM 715 C C . ALA A 1 100 ? 8.988 9.602 -3.622 1.00 81.06 100 ALA A C 1
ATOM 717 O O . ALA A 1 100 ? 8.141 8.706 -3.628 1.00 81.06 100 ALA A O 1
ATOM 718 N N . PHE A 1 101 ? 9.582 10.017 -2.500 1.00 84.81 101 PHE A N 1
ATOM 719 C CA . PHE A 1 101 ? 9.261 9.472 -1.186 1.00 84.81 101 PHE A CA 1
ATOM 720 C C . PHE A 1 101 ? 7.786 9.704 -0.829 1.00 84.81 101 PHE A C 1
ATOM 722 O O . PHE A 1 101 ? 7.085 8.765 -0.458 1.00 84.81 101 PHE A O 1
ATOM 729 N N . GLY A 1 102 ? 7.278 10.925 -1.018 1.00 88.50 102 GLY A N 1
ATOM 730 C CA . GLY A 1 102 ? 5.878 11.261 -0.756 1.00 88.50 102 GLY A CA 1
ATOM 731 C C . GLY A 1 102 ? 4.878 10.452 -1.589 1.00 88.50 102 GLY A C 1
ATOM 732 O O . GLY A 1 102 ? 3.859 10.006 -1.056 1.00 88.50 102 GLY A O 1
ATOM 733 N N . GLU A 1 103 ? 5.170 10.198 -2.869 1.00 87.44 103 GLU A N 1
ATOM 734 C CA . GLU A 1 103 ? 4.326 9.355 -3.730 1.00 87.44 103 GLU A CA 1
ATOM 735 C C . GLU A 1 103 ? 4.238 7.906 -3.213 1.00 87.44 103 GLU A C 1
ATOM 737 O O . GLU A 1 103 ? 3.137 7.347 -3.136 1.00 87.44 103 GLU A O 1
ATOM 742 N N . ARG A 1 104 ? 5.372 7.316 -2.801 1.00 85.38 104 ARG A N 1
ATOM 743 C CA . ARG A 1 104 ? 5.410 5.973 -2.192 1.00 85.38 104 ARG A CA 1
ATOM 744 C C . ARG A 1 104 ? 4.645 5.946 -0.873 1.00 85.38 104 ARG A C 1
ATOM 746 O O . ARG A 1 104 ? 3.747 5.127 -0.699 1.00 85.38 104 ARG A O 1
ATOM 753 N N . MET A 1 105 ? 4.940 6.884 0.023 1.00 87.75 105 MET A N 1
ATOM 754 C CA . MET A 1 105 ? 4.343 6.931 1.356 1.00 87.75 105 MET A CA 1
ATOM 755 C C . MET A 1 105 ? 2.841 7.176 1.348 1.00 87.75 105 MET A C 1
ATOM 757 O O . MET A 1 105 ? 2.120 6.638 2.185 1.00 87.75 105 MET A O 1
ATOM 761 N N . THR A 1 106 ? 2.339 7.934 0.376 1.00 90.25 106 THR A N 1
ATOM 762 C CA . THR A 1 106 ? 0.889 8.083 0.239 1.00 90.25 106 THR A CA 1
ATOM 763 C C . THR A 1 106 ? 0.235 6.753 -0.134 1.00 90.25 106 THR A C 1
ATOM 765 O O . THR A 1 106 ? -0.820 6.423 0.395 1.00 90.25 106 THR A O 1
ATOM 768 N N . THR A 1 107 ? 0.873 5.951 -0.990 1.00 88.81 107 THR A N 1
ATOM 769 C CA . THR A 1 107 ? 0.372 4.616 -1.356 1.00 88.81 107 THR A CA 1
ATOM 770 C C . THR A 1 107 ? 0.344 3.676 -0.147 1.00 88.81 107 THR A C 1
ATOM 772 O O . THR A 1 107 ? -0.638 2.963 0.041 1.00 88.81 107 THR A O 1
ATOM 775 N N . VAL A 1 108 ? 1.369 3.735 0.713 1.00 87.50 108 VAL A N 1
ATOM 776 C CA . VAL A 1 108 ? 1.423 3.006 1.995 1.00 87.50 108 VAL A CA 1
ATOM 777 C C . VAL A 1 108 ? 0.233 3.371 2.889 1.00 87.50 108 VAL A C 1
ATOM 779 O O . VAL A 1 108 ? -0.474 2.494 3.375 1.00 87.50 108 VAL A O 1
ATOM 782 N N . LEU A 1 109 ? -0.025 4.669 3.074 1.00 90.44 109 LEU A N 1
ATOM 783 C CA . LEU A 1 109 ? -1.125 5.162 3.911 1.00 90.44 109 LEU A CA 1
ATOM 784 C C . LEU A 1 109 ? -2.507 4.753 3.377 1.00 90.44 109 LEU A C 1
ATOM 786 O O . LEU A 1 109 ? -3.396 4.417 4.157 1.00 90.44 109 LEU A O 1
ATOM 790 N N . VAL A 1 110 ? -2.691 4.754 2.056 1.00 91.00 110 VAL A N 1
ATOM 791 C CA . VAL A 1 110 ? -3.945 4.312 1.425 1.00 91.00 110 VAL A CA 1
ATOM 792 C C . VAL A 1 110 ? -4.141 2.806 1.591 1.00 91.00 110 VAL A C 1
ATOM 794 O O . VAL A 1 110 ? -5.238 2.367 1.931 1.00 91.00 110 VAL A O 1
ATOM 797 N N . ALA A 1 111 ? -3.089 2.006 1.397 1.00 90.12 111 ALA A N 1
ATOM 798 C CA . ALA A 1 111 ? -3.152 0.565 1.624 1.00 90.12 111 ALA A CA 1
ATOM 799 C C . ALA A 1 111 ? -3.471 0.239 3.097 1.00 90.12 111 ALA A C 1
ATOM 801 O O . ALA A 1 111 ? -4.267 -0.663 3.360 1.00 90.12 111 ALA A O 1
ATOM 802 N N . LEU A 1 112 ? -2.939 1.028 4.043 1.00 89.06 112 LEU A N 1
ATOM 803 C CA . LEU A 1 112 ? -3.257 0.933 5.474 1.00 89.06 112 LEU A CA 1
ATOM 804 C C . LEU A 1 112 ? -4.733 1.164 5.747 1.00 89.06 112 LEU A C 1
ATOM 806 O O . LEU A 1 112 ? -5.371 0.348 6.415 1.00 89.06 112 LEU A O 1
ATOM 810 N N . ALA A 1 113 ? -5.267 2.265 5.222 1.00 91.19 113 ALA A N 1
ATOM 811 C CA . ALA A 1 113 ? -6.673 2.599 5.374 1.00 91.19 113 ALA A CA 1
ATOM 812 C C . ALA A 1 113 ? -7.564 1.487 4.801 1.00 91.19 113 ALA A C 1
ATOM 814 O O . ALA A 1 113 ? -8.462 1.015 5.495 1.00 91.19 113 ALA A O 1
ATOM 815 N N . ALA A 1 114 ? -7.251 0.995 3.597 1.00 91.38 114 ALA A N 1
ATOM 816 C CA . ALA A 1 114 ? -7.978 -0.100 2.961 1.00 91.38 114 ALA A CA 1
ATOM 817 C C . ALA A 1 114 ? -7.940 -1.397 3.784 1.00 91.38 114 ALA A C 1
ATOM 819 O O . ALA A 1 114 ? -8.962 -2.060 3.953 1.00 91.38 114 ALA A O 1
ATOM 820 N N . HIS A 1 115 ? -6.774 -1.766 4.320 1.00 89.75 115 HIS A N 1
ATOM 821 C CA . HIS A 1 115 ? -6.641 -2.963 5.146 1.00 89.75 115 HIS A CA 1
ATOM 822 C C . HIS A 1 115 ? -7.508 -2.863 6.407 1.00 89.75 115 HIS A C 1
ATOM 824 O O . HIS A 1 115 ? -8.293 -3.769 6.686 1.00 89.75 115 HIS A O 1
ATOM 830 N N . LEU A 1 116 ? -7.421 -1.742 7.124 1.00 90.00 116 LEU A N 1
ATOM 831 C CA . LEU A 1 116 ? -8.176 -1.514 8.355 1.00 90.00 116 LEU A CA 1
ATOM 832 C C . LEU A 1 116 ? -9.687 -1.375 8.118 1.00 90.00 116 LEU A C 1
ATOM 834 O O . LEU A 1 116 ? -10.478 -1.745 8.989 1.00 90.00 116 LEU A O 1
ATOM 838 N N . GLU A 1 117 ? -10.102 -0.875 6.956 1.00 90.25 117 GLU A N 1
ATOM 839 C CA . GLU A 1 117 ? -11.512 -0.787 6.571 1.00 90.25 117 GLU A CA 1
ATOM 840 C C . GLU A 1 117 ? -12.117 -2.165 6.268 1.00 90.25 117 GLU A C 1
ATOM 842 O O . GLU A 1 117 ? -13.254 -2.435 6.656 1.00 90.25 117 GLU A O 1
ATOM 847 N N . HIS A 1 118 ? -11.364 -3.052 5.609 1.00 90.25 118 HIS A N 1
ATOM 848 C CA . HIS A 1 118 ? -11.929 -4.270 5.021 1.00 90.25 118 HIS A CA 1
ATOM 849 C C . HIS A 1 118 ? -11.593 -5.577 5.745 1.00 90.25 118 HIS A C 1
ATOM 851 O O . HIS A 1 118 ? -12.337 -6.545 5.587 1.00 90.25 118 HIS A O 1
ATOM 857 N N . PHE A 1 119 ? -10.519 -5.637 6.536 1.00 88.56 119 PHE A N 1
ATOM 858 C CA . PHE A 1 119 ? -10.030 -6.899 7.101 1.00 88.56 119 PHE A CA 1
ATOM 859 C C . PHE A 1 119 ? -9.813 -6.839 8.609 1.00 88.56 119 PHE A C 1
ATOM 861 O O . PHE A 1 119 ? -9.272 -5.852 9.100 1.00 88.56 119 PHE A O 1
ATOM 868 N N . PRO A 1 120 ? -10.203 -7.885 9.360 1.00 75.94 120 PRO A N 1
ATOM 869 C CA . PRO A 1 120 ? -9.962 -7.956 10.797 1.00 75.94 120 PRO A CA 1
ATOM 870 C C . PRO A 1 120 ? -8.482 -8.223 11.120 1.00 75.94 120 PRO A C 1
ATOM 872 O O . PRO A 1 120 ? -7.724 -8.669 10.263 1.00 75.94 120 PRO A O 1
ATOM 875 N N . ASP A 1 121 ? -8.098 -7.993 12.377 1.00 68.19 121 ASP A N 1
ATOM 876 C CA . ASP A 1 121 ? -6.816 -8.440 12.939 1.00 68.19 121 ASP A CA 1
ATOM 877 C C . ASP A 1 121 ? -6.870 -9.943 13.294 1.00 68.19 121 ASP A C 1
ATOM 879 O O . ASP A 1 121 ? -7.953 -10.435 13.645 1.00 68.19 121 ASP A O 1
ATOM 883 N N . PRO A 1 122 ? -5.743 -10.691 13.271 1.00 68.44 122 PRO A N 1
ATOM 884 C CA . PRO A 1 122 ? -4.348 -10.277 13.020 1.00 68.44 122 PRO A CA 1
ATOM 885 C C . PRO A 1 122 ? -4.018 -10.023 11.533 1.00 68.44 122 PRO A C 1
ATOM 887 O O . PRO A 1 122 ? -4.812 -10.398 10.670 1.00 68.44 122 PRO A O 1
ATOM 890 N N . PRO A 1 123 ? -2.857 -9.405 11.212 1.00 68.81 123 PRO A N 1
ATOM 891 C CA . PRO A 1 123 ? -2.442 -9.180 9.826 1.00 68.81 123 PRO A CA 1
ATOM 892 C C . PRO A 1 123 ? -2.350 -10.497 9.043 1.00 68.81 123 PRO A C 1
ATOM 894 O O . PRO A 1 123 ? -1.923 -11.522 9.575 1.00 68.81 123 PRO A O 1
ATOM 897 N N . GLY A 1 124 ? -2.776 -10.455 7.779 1.00 77.38 124 GLY A N 1
ATOM 898 C CA . GLY A 1 124 ? -2.721 -11.593 6.863 1.00 77.38 124 GLY A CA 1
ATOM 899 C C . GLY A 1 124 ? -1.293 -11.973 6.455 1.00 77.38 124 GLY A C 1
ATOM 900 O O . GLY A 1 124 ? -0.325 -11.306 6.816 1.00 77.38 124 GLY A O 1
ATOM 901 N N . THR A 1 125 ? -1.167 -13.033 5.661 1.00 86.44 125 THR A N 1
ATOM 902 C CA . THR A 1 125 ? 0.107 -13.465 5.080 1.00 86.44 125 THR A CA 1
ATOM 903 C C . THR A 1 125 ? 0.624 -12.409 4.104 1.00 86.44 125 THR A C 1
ATOM 905 O O . THR A 1 125 ? -0.085 -11.995 3.181 1.00 86.44 125 THR A O 1
ATOM 908 N N . GLU A 1 126 ? 1.868 -11.978 4.302 1.00 85.50 126 GLU A N 1
ATOM 909 C CA . GLU A 1 126 ? 2.553 -11.063 3.393 1.00 85.50 126 GLU A CA 1
ATOM 910 C C . GLU A 1 126 ? 2.896 -11.766 2.075 1.00 85.50 126 GLU A C 1
ATOM 912 O O . GLU A 1 126 ? 3.425 -12.876 2.056 1.00 85.50 126 GLU A O 1
ATOM 917 N N . MET A 1 127 ? 2.631 -11.082 0.964 1.00 85.75 127 MET A N 1
ATOM 918 C CA . MET A 1 127 ? 3.165 -11.424 -0.346 1.00 85.75 127 MET A CA 1
ATOM 919 C C . MET A 1 127 ? 3.953 -10.241 -0.889 1.00 85.75 127 MET A C 1
ATOM 921 O O . MET A 1 127 ? 3.425 -9.132 -0.991 1.00 85.75 127 MET A O 1
ATOM 925 N N . HIS A 1 128 ? 5.176 -10.490 -1.346 1.00 84.75 128 HIS A N 1
ATOM 926 C CA . HIS A 1 128 ? 5.975 -9.472 -2.016 1.00 84.75 128 HIS A CA 1
ATOM 927 C C . HIS A 1 128 ? 6.781 -10.054 -3.178 1.00 84.75 128 HIS A C 1
ATOM 929 O O . HIS A 1 128 ? 7.481 -11.058 -3.045 1.00 84.75 128 HIS A O 1
ATOM 935 N N . ALA A 1 129 ? 6.703 -9.395 -4.334 1.00 80.25 129 ALA A N 1
ATOM 936 C CA . ALA A 1 129 ? 7.555 -9.682 -5.478 1.00 80.25 129 ALA A CA 1
ATOM 937 C C . ALA A 1 129 ? 7.867 -8.404 -6.269 1.00 80.25 129 ALA A C 1
ATOM 939 O O . ALA A 1 129 ? 7.027 -7.515 -6.413 1.00 80.25 129 ALA A O 1
ATOM 940 N N . TRP A 1 130 ? 9.079 -8.324 -6.815 1.00 81.50 130 TRP A N 1
ATOM 941 C CA . TRP A 1 130 ? 9.520 -7.213 -7.654 1.00 81.50 130 TRP A CA 1
ATOM 942 C C . TRP A 1 130 ? 10.468 -7.705 -8.751 1.00 81.50 130 TRP A C 1
ATOM 944 O O . TRP A 1 130 ? 11.100 -8.752 -8.615 1.00 81.50 130 TRP A O 1
ATOM 954 N N . GLY A 1 131 ? 10.571 -6.953 -9.842 1.00 73.38 131 GLY A N 1
ATOM 955 C CA . GLY A 1 131 ? 11.522 -7.244 -10.911 1.00 73.38 131 GLY A CA 1
ATOM 956 C C . GLY A 1 131 ? 11.505 -6.194 -12.017 1.00 7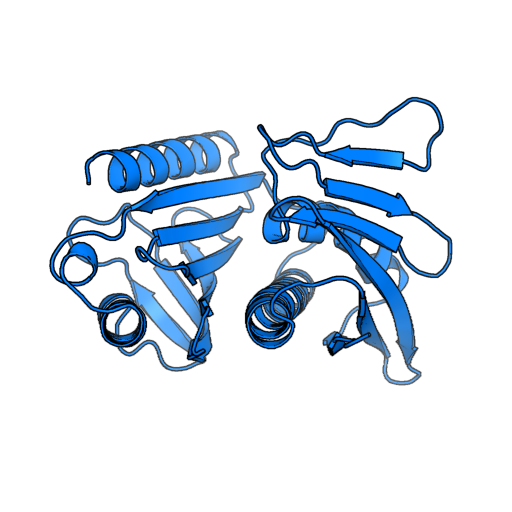3.38 131 GLY A C 1
ATOM 957 O O . GLY A 1 131 ? 10.728 -5.235 -11.949 1.00 73.38 131 GLY A O 1
ATOM 958 N N . PRO A 1 132 ? 12.368 -6.343 -13.035 1.00 73.12 132 PRO A N 1
ATOM 959 C CA . PRO A 1 132 ? 12.391 -5.444 -14.179 1.00 73.12 132 PRO A CA 1
ATOM 960 C C . PRO A 1 132 ? 11.007 -5.322 -14.824 1.00 73.12 132 PRO A C 1
ATOM 962 O O . PRO A 1 132 ? 10.258 -6.298 -14.925 1.00 73.12 132 PRO A O 1
ATOM 965 N N . SER A 1 133 ? 10.660 -4.120 -15.291 1.00 70.69 133 SER A N 1
ATOM 966 C CA . SER A 1 133 ? 9.458 -3.962 -16.114 1.00 70.69 133 SER A CA 1
ATOM 967 C C . SER A 1 133 ? 9.553 -4.823 -17.373 1.00 70.69 133 SER A C 1
ATOM 969 O O . SER A 1 133 ? 10.645 -5.056 -17.887 1.00 70.69 133 SER A O 1
ATOM 971 N N . ARG A 1 134 ? 8.408 -5.277 -17.899 1.00 69.06 134 ARG A N 1
ATOM 972 C CA . ARG A 1 134 ? 8.354 -6.199 -19.050 1.00 69.06 134 ARG A CA 1
ATOM 973 C C . ARG A 1 134 ? 7.759 -5.558 -20.298 1.00 69.06 134 ARG A C 1
ATOM 975 O O . ARG A 1 134 ? 6.989 -4.595 -20.241 1.00 69.06 134 ARG A O 1
ATOM 982 N N . GLY A 1 135 ? 8.085 -6.147 -21.449 1.00 70.38 135 GLY A N 1
ATOM 983 C CA . GLY A 1 135 ? 7.524 -5.788 -22.751 1.00 70.38 135 GLY A CA 1
ATOM 984 C C . GLY A 1 135 ? 7.700 -4.306 -23.074 1.00 70.38 135 GLY A C 1
ATOM 985 O O . GLY A 1 135 ? 8.748 -3.719 -22.826 1.00 70.38 135 GLY A O 1
ATOM 986 N N . ARG A 1 136 ? 6.638 -3.667 -23.575 1.00 64.75 136 ARG A N 1
ATOM 987 C CA . ARG A 1 136 ? 6.668 -2.242 -23.936 1.00 64.75 136 ARG A CA 1
ATOM 988 C C . ARG A 1 136 ? 7.056 -1.337 -22.766 1.00 64.75 136 ARG A C 1
ATOM 990 O O . ARG A 1 136 ? 7.583 -0.260 -23.013 1.00 64.75 136 ARG A O 1
ATOM 997 N N . THR A 1 137 ? 6.803 -1.724 -21.520 1.00 67.12 137 THR A N 1
ATOM 998 C CA . THR A 1 137 ? 7.185 -0.931 -20.342 1.00 67.12 137 THR A CA 1
ATOM 999 C C . THR A 1 137 ? 8.703 -0.947 -20.126 1.00 67.12 137 THR A C 1
ATOM 1001 O O . THR A 1 137 ? 9.265 0.083 -19.773 1.00 67.12 137 THR A O 1
ATOM 1004 N N . ALA A 1 138 ? 9.379 -2.059 -20.435 1.00 62.78 138 ALA A N 1
ATOM 1005 C CA . ALA A 1 138 ? 10.840 -2.183 -20.364 1.00 62.78 138 ALA A CA 1
ATOM 1006 C C . ALA A 1 138 ? 11.564 -1.254 -21.354 1.00 62.78 138 ALA A C 1
ATOM 1008 O O . ALA A 1 138 ? 12.600 -0.676 -21.048 1.00 62.78 138 ALA A O 1
ATOM 1009 N N . GLU A 1 139 ? 10.988 -1.091 -22.547 1.00 66.06 139 GLU A N 1
ATOM 1010 C CA . GLU A 1 139 ? 11.546 -0.296 -23.652 1.00 66.06 139 GLU A CA 1
ATOM 1011 C C . GLU A 1 139 ? 11.208 1.204 -23.552 1.00 66.06 139 GLU A C 1
ATOM 1013 O O . GLU A 1 139 ? 11.460 1.975 -24.479 1.00 66.06 139 GLU A O 1
ATOM 1018 N N . SER A 1 140 ? 10.561 1.621 -22.462 1.00 63.84 140 SER A N 1
ATOM 1019 C CA . SER A 1 140 ? 10.020 2.970 -22.292 1.00 63.84 140 SER A CA 1
ATOM 1020 C C . SER A 1 140 ? 10.950 3.883 -21.508 1.00 63.84 140 SER A C 1
ATOM 1022 O O . SER A 1 140 ? 11.671 3.447 -20.613 1.00 63.84 140 SER A O 1
ATOM 1024 N N . THR A 1 141 ? 10.841 5.189 -21.757 1.00 74.31 141 THR A N 1
ATOM 1025 C CA . THR A 1 141 ? 11.283 6.176 -20.761 1.00 74.31 141 THR A CA 1
ATOM 1026 C C . THR A 1 141 ? 10.486 5.990 -19.465 1.00 74.31 141 THR A C 1
ATOM 1028 O O . THR A 1 141 ? 9.374 5.463 -19.504 1.00 74.31 141 THR A O 1
ATOM 1031 N N . ALA A 1 142 ? 11.006 6.444 -18.320 1.00 66.06 142 ALA A N 1
ATOM 1032 C CA . ALA A 1 142 ? 10.309 6.310 -17.034 1.00 66.06 142 ALA A CA 1
ATOM 1033 C C . ALA A 1 142 ? 8.853 6.816 -17.109 1.00 66.06 142 ALA A C 1
ATOM 1035 O O . ALA A 1 142 ? 7.920 6.085 -16.797 1.00 66.06 142 ALA A O 1
ATOM 1036 N N . GLU A 1 143 ? 8.635 8.016 -17.650 1.00 66.44 143 GLU A N 1
ATOM 1037 C CA . GLU A 1 143 ? 7.298 8.601 -17.832 1.00 66.44 143 GLU A CA 1
ATOM 1038 C C . GLU A 1 143 ? 6.363 7.716 -18.678 1.00 66.44 143 GLU A C 1
ATOM 1040 O O . GLU A 1 143 ? 5.205 7.481 -18.323 1.00 66.44 143 GLU A O 1
ATOM 1045 N N . GLN A 1 144 ? 6.877 7.160 -19.778 1.00 70.38 144 GLN A N 1
ATOM 1046 C CA . GLN A 1 144 ? 6.121 6.244 -20.629 1.00 70.38 144 GLN A CA 1
ATOM 1047 C C . GLN A 1 144 ? 5.857 4.904 -19.933 1.00 70.38 144 GLN A C 1
ATOM 1049 O O . GLN A 1 144 ? 4.794 4.326 -20.144 1.00 70.38 144 GLN A O 1
ATOM 1054 N N . ALA A 1 145 ? 6.777 4.423 -19.096 1.00 67.75 145 ALA A N 1
ATOM 1055 C CA . ALA A 1 145 ? 6.611 3.206 -18.313 1.00 67.75 145 ALA A CA 1
ATOM 1056 C C . ALA A 1 145 ? 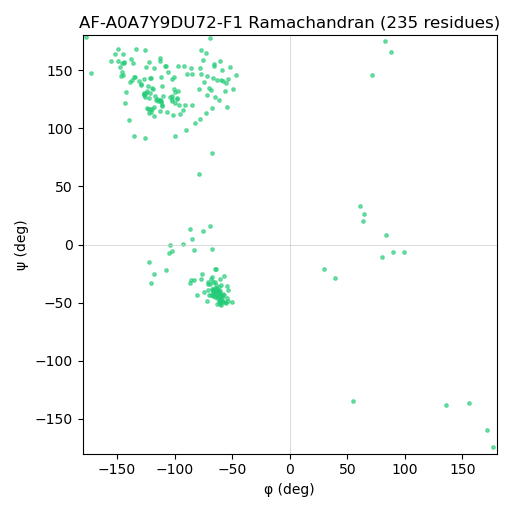5.508 3.363 -17.260 1.00 67.75 145 ALA A C 1
ATOM 1058 O O . ALA A 1 145 ? 4.640 2.500 -17.166 1.00 67.75 145 ALA A O 1
ATOM 1059 N N . HIS A 1 146 ? 5.461 4.496 -16.555 1.00 67.44 146 HIS A N 1
ATOM 1060 C CA . HIS A 1 146 ? 4.384 4.826 -15.617 1.00 67.44 146 HIS A CA 1
ATOM 1061 C C . HIS A 1 146 ? 3.018 4.896 -16.312 1.00 67.44 146 HIS A C 1
ATOM 1063 O O . HIS A 1 146 ? 2.062 4.240 -15.891 1.00 67.44 146 HIS A O 1
ATOM 1069 N N . ALA A 1 147 ? 2.927 5.625 -17.429 1.00 63.84 147 ALA A N 1
ATOM 1070 C CA . ALA A 1 147 ? 1.694 5.712 -18.210 1.00 63.84 147 ALA A CA 1
ATOM 1071 C C . ALA A 1 147 ? 1.264 4.344 -18.773 1.00 63.84 147 ALA A C 1
ATOM 1073 O O . ALA A 1 147 ? 0.078 4.005 -18.759 1.00 63.84 147 ALA A O 1
ATOM 1074 N N . ARG A 1 148 ? 2.224 3.530 -19.236 1.00 70.69 148 ARG A N 1
ATOM 1075 C CA . ARG A 1 148 ? 1.965 2.184 -19.760 1.00 70.69 148 ARG A CA 1
ATOM 1076 C C . ARG A 1 148 ? 1.549 1.220 -18.665 1.00 70.69 148 ARG A C 1
ATOM 1078 O O . ARG A 1 148 ? 0.570 0.521 -18.880 1.00 70.69 148 ARG A O 1
ATOM 1085 N N . PHE A 1 149 ? 2.189 1.226 -17.502 1.00 71.00 149 PHE A N 1
ATOM 1086 C CA . PHE A 1 149 ? 1.767 0.444 -16.341 1.00 71.00 149 PHE A CA 1
ATOM 1087 C C . PHE A 1 149 ? 0.314 0.749 -15.974 1.00 71.00 149 PHE A C 1
ATOM 1089 O O . PHE A 1 149 ? -0.515 -0.152 -15.924 1.00 71.00 149 PHE A O 1
ATOM 1096 N N . LEU A 1 150 ? -0.041 2.030 -15.853 1.00 67.06 150 LEU A N 1
ATOM 1097 C CA . LEU A 1 150 ? -1.415 2.447 -15.573 1.00 67.06 150 LEU A CA 1
ATOM 1098 C C . LEU A 1 150 ? -2.412 2.099 -16.693 1.00 67.06 150 LEU A C 1
ATOM 1100 O O . LEU A 1 150 ? -3.618 2.065 -16.454 1.00 67.06 150 LEU A O 1
ATOM 1104 N N . SER A 1 151 ? -1.935 1.871 -17.918 1.00 61.91 151 SER A N 1
ATOM 1105 C CA . SER A 1 151 ? -2.748 1.338 -19.018 1.00 61.91 151 SER A CA 1
ATOM 1106 C C . SER A 1 151 ? -2.819 -0.196 -19.018 1.00 61.91 151 SER A C 1
ATOM 1108 O O . SER A 1 151 ? -3.828 -0.758 -19.432 1.00 61.91 151 SER A O 1
ATOM 1110 N N . GLN A 1 152 ? -1.766 -0.866 -18.535 1.00 62.19 152 GLN A N 1
ATOM 1111 C CA . GLN A 1 152 ? -1.593 -2.319 -18.496 1.00 62.19 152 GLN A CA 1
ATOM 1112 C C . GLN A 1 152 ? -2.270 -2.962 -17.304 1.00 62.19 152 GLN A C 1
ATOM 1114 O O . GLN A 1 152 ? -2.725 -4.078 -17.457 1.00 62.19 152 GLN A O 1
ATOM 1119 N N . VAL A 1 153 ? -2.382 -2.272 -16.167 1.00 60.53 153 VAL A N 1
ATOM 1120 C CA . VAL A 1 153 ? -3.299 -2.644 -15.079 1.00 60.53 153 VAL A CA 1
ATOM 1121 C C . VAL A 1 153 ? -4.760 -2.457 -15.537 1.00 60.53 153 VAL A C 1
ATOM 1123 O O . VAL A 1 153 ? -5.682 -2.881 -14.859 1.00 60.53 153 VAL A O 1
ATOM 1126 N N . GLY A 1 154 ? -4.981 -1.933 -16.750 1.00 52.03 154 GLY A N 1
ATOM 1127 C CA . GLY A 1 154 ? -6.281 -1.627 -17.325 1.00 52.03 154 GLY A CA 1
ATOM 1128 C C . GLY A 1 154 ? -6.723 -0.231 -16.934 1.00 52.03 154 GLY A C 1
ATOM 1129 O O . GLY A 1 154 ? -6.201 0.391 -16.006 1.00 52.03 154 GLY A O 1
ATOM 1130 N N . VAL A 1 155 ? -7.739 0.278 -17.622 1.00 54.06 155 VAL A N 1
ATOM 1131 C CA . VAL A 1 155 ? -8.565 1.342 -17.051 1.00 54.06 155 VAL A CA 1
ATOM 1132 C C . VAL A 1 155 ? -9.315 0.710 -15.880 1.00 54.06 155 VAL A C 1
ATOM 1134 O O . VAL A 1 155 ? -10.452 0.291 -16.040 1.00 54.06 155 VAL A O 1
ATOM 1137 N N . VAL A 1 156 ? -8.644 0.545 -14.740 1.00 58.19 156 VAL A N 1
ATOM 1138 C CA . VAL A 1 156 ? -9.305 0.295 -13.465 1.00 58.19 156 VAL A CA 1
ATOM 1139 C C . VAL A 1 156 ? -9.543 1.666 -12.878 1.00 58.19 156 VAL A C 1
ATOM 1141 O O . VAL A 1 156 ? -8.624 2.343 -12.403 1.00 58.19 156 VAL A O 1
ATOM 1144 N N . ALA A 1 157 ? -10.766 2.143 -13.062 1.00 68.75 157 ALA A N 1
ATOM 1145 C CA . ALA A 1 157 ? -11.246 3.275 -12.307 1.00 68.75 157 ALA A CA 1
ATOM 1146 C C . ALA A 1 157 ? -11.351 2.871 -10.825 1.00 68.75 157 ALA A C 1
ATOM 1148 O O . ALA A 1 157 ? -11.519 1.685 -10.518 1.00 68.75 157 ALA A O 1
ATOM 1149 N N . PRO A 1 158 ? -11.276 3.837 -9.895 1.00 78.88 158 PRO A N 1
ATOM 1150 C CA . PRO A 1 158 ? -11.645 3.581 -8.515 1.00 78.88 158 PRO A CA 1
ATOM 1151 C C . PRO A 1 158 ? -13.013 2.895 -8.450 1.00 78.88 158 PRO A C 1
ATOM 1153 O O . PRO A 1 158 ? -13.970 3.324 -9.094 1.00 78.88 158 PRO A O 1
ATOM 1156 N N . ARG A 1 159 ? -13.086 1.849 -7.638 1.00 82.06 159 ARG A N 1
ATOM 1157 C CA . ARG A 1 159 ? -14.218 0.946 -7.414 1.00 82.06 159 ARG A CA 1
ATOM 1158 C C . ARG A 1 159 ? -14.639 0.103 -8.622 1.00 82.06 159 ARG A C 1
ATOM 1160 O O . ARG A 1 159 ? -15.796 -0.293 -8.706 1.00 82.06 159 ARG A O 1
ATOM 1167 N N . GLN A 1 160 ? -13.723 -0.180 -9.544 1.00 82.38 160 GLN A N 1
ATOM 1168 C CA . GLN A 1 160 ? -13.981 -1.066 -10.678 1.00 82.38 160 GLN A CA 1
ATOM 1169 C C . GLN A 1 160 ? -13.408 -2.467 -10.443 1.00 82.38 160 GLN A C 1
ATOM 1171 O O . GLN A 1 160 ? -12.320 -2.607 -9.876 1.00 82.38 160 GLN A O 1
ATOM 1176 N N . GLU A 1 161 ? -14.126 -3.481 -10.932 1.00 82.56 161 GLU A N 1
ATOM 1177 C CA . GLU A 1 161 ? -13.648 -4.862 -10.978 1.00 82.56 161 GLU A CA 1
ATOM 1178 C C . GLU A 1 161 ? -12.325 -4.955 -11.750 1.00 82.56 161 GLU A C 1
ATOM 1180 O O . GLU A 1 161 ? -12.145 -4.407 -12.844 1.00 82.56 161 GLU A O 1
ATOM 1185 N N . PHE A 1 162 ? -11.385 -5.654 -11.135 1.00 79.44 162 PHE A N 1
ATOM 1186 C CA . PHE A 1 162 ? -10.058 -5.947 -11.624 1.00 79.44 162 PHE A CA 1
ATOM 1187 C C . PHE A 1 162 ? -9.977 -7.445 -11.893 1.00 79.44 162 PHE A C 1
ATOM 1189 O O . PHE A 1 162 ? -10.190 -8.256 -10.996 1.00 79.44 162 PHE A O 1
ATOM 1196 N N . HIS A 1 163 ? -9.613 -7.804 -13.121 1.00 75.62 163 HIS A N 1
ATOM 1197 C CA . HIS A 1 163 ? -9.212 -9.157 -13.477 1.00 75.62 163 HIS A CA 1
ATOM 1198 C C . HIS A 1 163 ? -7.819 -9.098 -14.089 1.00 75.62 163 HIS A C 1
ATOM 1200 O O . HIS A 1 163 ? -7.515 -8.232 -14.913 1.00 75.62 163 HIS A O 1
ATOM 1206 N N . THR A 1 164 ? -6.970 -10.031 -13.689 1.00 69.25 164 THR A N 1
ATOM 1207 C CA . THR A 1 164 ? -5.603 -10.141 -14.210 1.00 69.25 164 THR A CA 1
ATOM 1208 C C . THR A 1 164 ? -5.549 -10.360 -15.728 1.00 69.25 164 THR A C 1
ATOM 1210 O O . THR A 1 164 ? -6.356 -11.074 -16.325 1.00 69.25 164 THR A O 1
ATOM 1213 N N . PHE A 1 165 ? -4.569 -9.719 -16.376 1.00 63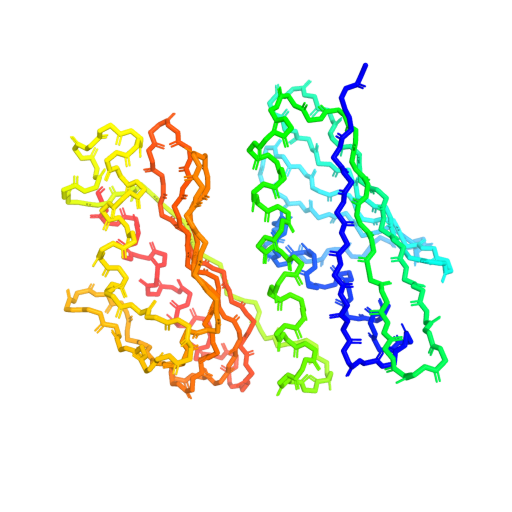.03 165 PHE A N 1
ATOM 1214 C CA . PHE A 1 165 ? -4.346 -9.807 -17.822 1.00 63.03 165 PHE A CA 1
ATOM 1215 C C . PHE A 1 165 ? -3.711 -11.132 -18.229 1.00 63.03 165 PHE A C 1
ATOM 1217 O O . PHE A 1 165 ? -3.017 -11.793 -17.455 1.00 63.03 165 PHE A O 1
ATOM 1224 N N . ARG A 1 166 ? -3.877 -11.484 -19.510 1.00 61.72 166 ARG A N 1
ATOM 1225 C CA . ARG A 1 166 ? -3.278 -12.686 -20.093 1.00 61.72 166 ARG A CA 1
ATOM 1226 C C . ARG A 1 166 ? -1.764 -12.706 -19.857 1.00 61.72 166 ARG A C 1
ATOM 1228 O O . ARG A 1 166 ? -1.042 -11.856 -20.371 1.00 61.72 166 ARG A O 1
ATOM 1235 N N . GLY A 1 167 ? -1.304 -13.728 -19.140 1.00 66.75 167 GLY A N 1
ATOM 1236 C CA . GLY A 1 167 ? 0.110 -13.964 -18.856 1.00 66.75 167 GLY A CA 1
ATOM 1237 C C . GLY A 1 167 ? 0.578 -13.497 -17.479 1.00 66.75 167 GLY A C 1
ATOM 1238 O O . GLY A 1 167 ? 1.714 -13.811 -17.148 1.00 66.75 167 GLY A O 1
ATOM 1239 N N . LEU A 1 168 ? -0.253 -12.807 -16.688 1.00 75.69 168 LEU A N 1
ATOM 1240 C CA . LEU A 1 168 ? -0.002 -12.545 -15.265 1.00 75.69 168 LEU A CA 1
ATOM 1241 C C . LEU A 1 168 ? -0.513 -13.718 -14.408 1.00 75.69 168 LEU A C 1
ATOM 1243 O O . LEU A 1 168 ? -1.465 -14.388 -14.826 1.00 75.69 168 LEU A O 1
ATOM 1247 N N . PRO A 1 169 ? 0.070 -13.977 -13.222 1.00 82.06 169 PRO A N 1
ATOM 1248 C CA . PRO A 1 169 ? -0.556 -14.856 -12.238 1.00 82.06 169 PRO A CA 1
ATOM 1249 C C . PRO A 1 169 ? -1.971 -14.373 -11.901 1.00 82.06 169 PRO A C 1
ATOM 1251 O O . PRO A 1 169 ? -2.200 -13.168 -11.794 1.00 82.06 169 PRO A O 1
ATOM 1254 N N . ALA A 1 170 ? -2.913 -15.310 -11.775 1.00 83.69 170 ALA A N 1
ATOM 1255 C CA . ALA A 1 170 ? -4.333 -14.999 -11.679 1.00 83.69 170 ALA A CA 1
ATOM 1256 C C . ALA A 1 170 ? -4.704 -14.377 -10.325 1.00 83.69 170 ALA A C 1
ATOM 1258 O O . ALA A 1 170 ? -4.391 -14.939 -9.280 1.00 83.69 170 ALA A O 1
ATOM 1259 N N . MET A 1 171 ? -5.394 -13.241 -10.381 1.00 86.44 171 MET A N 1
ATOM 1260 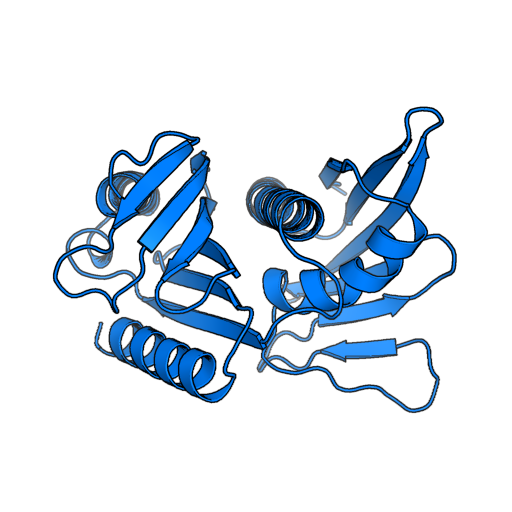C CA . MET A 1 171 ? -6.107 -12.588 -9.282 1.00 86.44 171 MET A CA 1
ATOM 1261 C C . MET A 1 171 ? -7.319 -11.836 -9.827 1.00 86.44 171 MET A C 1
ATOM 1263 O O . MET A 1 171 ? -7.332 -11.413 -10.999 1.00 86.44 171 MET A O 1
ATOM 1267 N N . SER A 1 172 ? -8.282 -11.603 -8.946 1.00 88.69 172 SER A N 1
ATOM 1268 C CA . SER A 1 172 ? -9.331 -10.615 -9.141 1.00 88.69 172 SER A CA 1
ATOM 1269 C C . SER A 1 172 ? -9.529 -9.753 -7.901 1.00 88.69 172 SER A C 1
ATOM 1271 O O . SER A 1 172 ? -8.948 -9.995 -6.841 1.00 88.69 172 SER A O 1
ATOM 1273 N N . GLY A 1 173 ? -10.290 -8.678 -8.066 1.00 90.31 173 GLY A N 1
ATOM 1274 C CA . GLY A 1 173 ? -10.654 -7.806 -6.969 1.00 90.31 173 GLY A CA 1
ATOM 1275 C C . GLY A 1 173 ? -11.352 -6.546 -7.445 1.00 90.31 173 GLY A C 1
ATOM 1276 O O . GLY A 1 173 ? -11.843 -6.466 -8.565 1.00 90.31 173 GLY A O 1
ATOM 1277 N N . THR A 1 174 ? -11.351 -5.521 -6.606 1.00 91.62 174 THR A N 1
ATOM 1278 C CA . THR A 1 174 ? -11.829 -4.177 -6.923 1.00 91.62 174 THR A CA 1
ATOM 1279 C C . THR A 1 174 ? -10.697 -3.182 -6.706 1.00 91.62 174 THR A C 1
ATOM 1281 O O . THR A 1 174 ? -10.127 -3.120 -5.619 1.00 91.62 174 THR A O 1
ATOM 1284 N N . CYS A 1 175 ? -10.356 -2.368 -7.705 1.00 90.69 175 CYS A N 1
ATOM 1285 C CA . CYS A 1 175 ? -9.401 -1.277 -7.488 1.00 90.69 175 CYS A CA 1
ATOM 1286 C C . CYS A 1 175 ? -10.035 -0.239 -6.572 1.00 90.69 175 CYS A C 1
ATOM 1288 O O . CYS A 1 175 ? -11.038 0.356 -6.934 1.00 90.69 175 CYS A O 1
ATOM 1290 N N . LEU A 1 176 ? -9.470 -0.003 -5.396 1.00 90.62 176 LEU A N 1
ATOM 1291 C CA . LEU A 1 176 ? -9.953 1.018 -4.469 1.00 90.62 176 LEU A CA 1
ATOM 1292 C C . LEU A 1 176 ? -9.447 2.400 -4.872 1.00 90.62 176 LEU A C 1
ATOM 1294 O O . LEU A 1 176 ? -10.210 3.366 -4.897 1.00 90.62 176 LEU A O 1
ATOM 1298 N N . GLU A 1 177 ? -8.172 2.475 -5.245 1.00 89.81 177 GLU A N 1
ATOM 1299 C CA . GLU A 1 177 ? -7.520 3.720 -5.620 1.00 89.81 177 GLU A CA 1
ATOM 1300 C C . GLU A 1 177 ? -6.498 3.500 -6.733 1.00 89.81 177 GLU A C 1
ATOM 1302 O O . GLU A 1 177 ? -5.806 2.482 -6.790 1.00 89.81 177 GLU A O 1
ATOM 1307 N N . ARG A 1 178 ? -6.374 4.503 -7.603 1.00 87.50 178 ARG A N 1
ATOM 1308 C CA . ARG A 1 178 ? -5.366 4.568 -8.655 1.00 87.50 178 ARG A CA 1
ATOM 1309 C C . ARG A 1 178 ? -4.598 5.873 -8.531 1.00 87.50 178 ARG A C 1
ATOM 1311 O O . ARG A 1 178 ? -5.190 6.951 -8.552 1.00 87.50 178 ARG A O 1
ATOM 1318 N N . ARG A 1 179 ? -3.275 5.770 -8.471 1.00 85.69 179 ARG A N 1
ATOM 1319 C CA . ARG A 1 179 ? -2.365 6.896 -8.279 1.00 85.69 179 ARG A CA 1
ATOM 1320 C C . ARG A 1 179 ? -1.365 6.955 -9.424 1.00 85.69 179 ARG A C 1
ATOM 1322 O O . ARG A 1 179 ? -0.573 6.037 -9.622 1.00 85.69 179 ARG A O 1
ATOM 1329 N N . GLY A 1 180 ? -1.422 8.041 -10.188 1.00 83.31 180 GLY A N 1
ATOM 1330 C CA . GLY A 1 180 ? -0.381 8.392 -11.146 1.00 83.31 180 GLY A CA 1
ATOM 1331 C C . GLY A 1 180 ? 0.580 9.382 -10.510 1.00 83.31 180 GLY A C 1
ATOM 1332 O O . GLY A 1 180 ? 0.155 10.463 -10.110 1.00 83.31 180 GLY A O 1
ATOM 1333 N N . GLY A 1 181 ? 1.845 8.997 -10.419 1.00 80.75 181 GLY A N 1
ATOM 1334 C CA . GLY A 1 181 ? 2.936 9.843 -9.947 1.00 80.75 181 GLY A CA 1
ATOM 1335 C C . GLY A 1 181 ? 4.070 9.889 -10.962 1.00 80.75 181 GLY A C 1
ATOM 1336 O O . GLY A 1 181 ? 4.101 9.109 -11.920 1.00 80.75 181 GLY A O 1
ATOM 1337 N N . ARG A 1 182 ? 4.994 10.827 -10.762 1.00 80.12 182 ARG A N 1
ATOM 1338 C CA . ARG A 1 182 ? 6.155 11.020 -11.638 1.00 80.12 182 ARG A CA 1
ATOM 1339 C C . ARG A 1 182 ? 7.245 9.977 -11.386 1.00 80.12 182 ARG A C 1
ATOM 1341 O O . ARG A 1 182 ? 7.983 9.652 -12.312 1.00 80.12 182 ARG A O 1
ATOM 1348 N N . HIS A 1 183 ? 7.345 9.486 -10.154 1.00 77.19 183 HIS A N 1
ATOM 1349 C CA . HIS A 1 183 ? 8.391 8.571 -9.693 1.00 77.19 183 HIS A CA 1
ATOM 1350 C C . HIS A 1 183 ? 7.818 7.224 -9.245 1.00 77.19 183 HIS A C 1
ATOM 1352 O O . HIS A 1 183 ? 8.510 6.203 -9.271 1.00 77.19 183 HIS A O 1
ATOM 1358 N N . HIS A 1 184 ? 6.550 7.217 -8.837 1.00 82.19 184 HIS A N 1
ATOM 1359 C CA . HIS A 1 184 ? 5.823 6.047 -8.390 1.00 82.19 184 HIS A CA 1
ATOM 1360 C C . HIS A 1 184 ? 4.371 6.129 -8.865 1.00 82.19 184 HIS A C 1
ATOM 1362 O O . HIS A 1 184 ? 3.641 7.068 -8.562 1.00 82.19 184 HIS A O 1
ATOM 1368 N N . SER A 1 185 ? 3.943 5.125 -9.624 1.00 86.38 185 SER A N 1
ATOM 1369 C CA . SER A 1 185 ? 2.539 4.957 -10.001 1.00 86.38 185 SER A CA 1
ATOM 1370 C C . SER A 1 185 ? 2.040 3.635 -9.452 1.00 86.38 185 SER A C 1
ATOM 1372 O O . SER A 1 185 ? 2.719 2.623 -9.613 1.00 86.38 185 SER A O 1
ATOM 1374 N N . ALA A 1 186 ? 0.865 3.643 -8.830 1.00 88.62 186 ALA A N 1
ATOM 1375 C CA . ALA A 1 186 ? 0.337 2.487 -8.126 1.00 88.62 186 ALA A CA 1
ATOM 1376 C C . ALA A 1 186 ? -1.183 2.351 -8.244 1.00 88.62 186 ALA A C 1
ATOM 1378 O O . ALA A 1 186 ? -1.906 3.321 -8.483 1.00 88.62 186 ALA A O 1
ATOM 1379 N N . ALA A 1 187 ? -1.663 1.129 -8.047 1.00 89.19 187 ALA A N 1
ATOM 1380 C CA . ALA A 1 187 ? -3.062 0.801 -7.835 1.00 89.19 187 ALA A CA 1
ATOM 1381 C C . ALA A 1 187 ? -3.196 0.018 -6.526 1.00 89.19 187 ALA A C 1
ATOM 1383 O O . ALA A 1 187 ? -2.468 -0.953 -6.314 1.00 89.19 187 ALA A O 1
ATOM 1384 N N . VAL A 1 188 ? -4.126 0.441 -5.672 1.00 91.88 188 VAL A N 1
ATOM 1385 C CA . VAL A 1 188 ? -4.520 -0.277 -4.455 1.00 91.88 188 VAL A CA 1
ATOM 1386 C C . VAL A 1 188 ? -5.775 -1.073 -4.780 1.00 91.88 188 VAL A C 1
ATOM 1388 O O . VAL A 1 188 ? -6.751 -0.513 -5.284 1.00 91.88 188 VAL A O 1
ATOM 1391 N N . ILE A 1 189 ? -5.740 -2.378 -4.540 1.00 91.81 189 ILE A N 1
ATOM 1392 C CA . ILE A 1 189 ? -6.761 -3.337 -4.960 1.00 91.81 189 ILE A CA 1
ATOM 1393 C C . ILE A 1 189 ? -7.235 -4.126 -3.744 1.00 91.81 189 ILE A C 1
ATOM 1395 O O . ILE A 1 189 ? -6.426 -4.696 -3.017 1.00 91.81 189 ILE A O 1
ATOM 1399 N N . LEU A 1 190 ? -8.549 -4.171 -3.550 1.00 93.81 190 LEU A N 1
ATOM 1400 C CA . LEU A 1 190 ? -9.218 -5.106 -2.655 1.00 93.81 190 LEU A CA 1
ATOM 1401 C C . LEU A 1 190 ? -9.388 -6.431 -3.395 1.00 93.81 190 LEU A C 1
ATOM 1403 O O . LEU A 1 190 ? -10.216 -6.516 -4.296 1.00 93.81 190 LEU A O 1
ATOM 1407 N N . LEU A 1 191 ? -8.580 -7.429 -3.066 1.00 92.88 191 LEU A N 1
ATOM 1408 C CA . LEU A 1 191 ? -8.612 -8.747 -3.692 1.00 92.88 191 LEU A CA 1
ATOM 1409 C C . LEU A 1 191 ? -9.777 -9.589 -3.168 1.00 92.88 191 LEU A C 1
ATOM 1411 O O . LEU A 1 191 ? -10.125 -9.500 -1.988 1.00 92.88 191 LEU A O 1
ATOM 1415 N N . ASP A 1 192 ? -10.331 -10.424 -4.043 1.00 90.69 192 ASP A N 1
ATOM 1416 C CA . ASP A 1 192 ? -11.345 -11.440 -3.731 1.00 90.69 192 ASP A CA 1
ATOM 1417 C C . ASP A 1 192 ? -10.881 -12.872 -4.073 1.00 90.69 192 ASP A C 1
ATOM 1419 O O . ASP A 1 192 ? -11.209 -13.801 -3.335 1.00 90.69 192 ASP A O 1
ATOM 1423 N N . ASP A 1 193 ? -10.070 -13.048 -5.122 1.00 89.19 193 ASP A N 1
ATOM 1424 C CA . ASP A 1 193 ? -9.515 -14.333 -5.575 1.00 89.19 193 ASP A CA 1
ATOM 1425 C C . ASP A 1 193 ? -8.013 -14.214 -5.916 1.00 89.19 193 ASP A C 1
ATOM 1427 O O . ASP A 1 193 ? -7.575 -13.183 -6.444 1.00 89.19 193 ASP A O 1
ATOM 1431 N N . PRO A 1 194 ? -7.196 -15.255 -5.647 1.00 88.12 194 PRO A N 1
ATOM 1432 C CA . PRO A 1 194 ? -7.549 -16.536 -5.017 1.00 88.12 194 PRO A CA 1
ATOM 1433 C C . PRO A 1 194 ? -7.581 -16.489 -3.488 1.00 88.12 194 PRO A C 1
ATOM 1435 O O . PRO A 1 194 ? -7.928 -17.482 -2.851 1.00 88.12 194 PRO A O 1
ATOM 1438 N N . LEU A 1 195 ? -7.209 -15.353 -2.900 1.00 92.44 195 LEU A N 1
ATOM 1439 C CA . LEU A 1 195 ? -7.387 -15.057 -1.487 1.00 92.44 195 LEU A CA 1
ATOM 1440 C C . LEU A 1 195 ? -7.889 -13.621 -1.347 1.00 92.44 195 LEU A C 1
ATOM 1442 O O . LEU A 1 195 ? -7.395 -12.740 -2.059 1.00 92.44 195 LEU A O 1
ATOM 1446 N N . PRO A 1 196 ? -8.811 -13.358 -0.412 1.00 93.62 196 PRO A N 1
ATOM 1447 C CA . PRO A 1 196 ? -9.198 -11.999 -0.107 1.00 93.62 196 PRO A CA 1
ATOM 1448 C C . PRO A 1 196 ? -8.024 -11.247 0.537 1.00 93.62 196 PRO A C 1
ATOM 1450 O O . PRO A 1 196 ? -7.252 -11.816 1.310 1.00 93.62 196 PRO A O 1
ATOM 1453 N N . GLY A 1 197 ? -7.860 -9.965 0.222 1.00 93.12 197 GLY A N 1
ATOM 1454 C CA . GLY A 1 197 ? -6.741 -9.185 0.750 1.00 93.12 197 GLY A CA 1
ATOM 1455 C C . GLY A 1 197 ? -6.657 -7.761 0.228 1.00 93.12 197 GLY A C 1
ATOM 1456 O O . GLY A 1 197 ? -7.522 -7.305 -0.512 1.00 93.12 197 GLY A O 1
ATOM 1457 N N . VAL A 1 198 ? -5.592 -7.053 0.596 1.00 92.69 198 VAL A N 1
ATOM 1458 C CA . VAL A 1 198 ? -5.249 -5.751 0.005 1.00 92.69 198 VAL A CA 1
ATOM 1459 C C . VAL A 1 198 ? -3.929 -5.886 -0.723 1.00 92.69 198 VAL A C 1
ATOM 1461 O O . VAL A 1 198 ? -2.936 -6.284 -0.120 1.00 92.69 198 VAL A O 1
ATOM 1464 N N . ALA A 1 199 ? -3.909 -5.522 -2.001 1.00 90.94 199 ALA A N 1
ATOM 1465 C CA . ALA A 1 199 ? -2.716 -5.535 -2.829 1.00 90.94 199 ALA A CA 1
ATOM 1466 C C . ALA A 1 199 ? -2.389 -4.152 -3.390 1.00 90.94 199 ALA A C 1
ATOM 1468 O O . ALA A 1 199 ? -3.266 -3.385 -3.780 1.00 90.94 199 ALA A O 1
ATOM 1469 N N . VAL A 1 200 ? -1.100 -3.862 -3.474 1.00 90.12 200 VAL A N 1
ATOM 1470 C CA . VAL A 1 200 ? -0.518 -2.720 -4.161 1.00 90.12 200 VAL A CA 1
ATOM 1471 C C . VAL A 1 200 ? 0.230 -3.248 -5.371 1.00 90.12 200 VAL A C 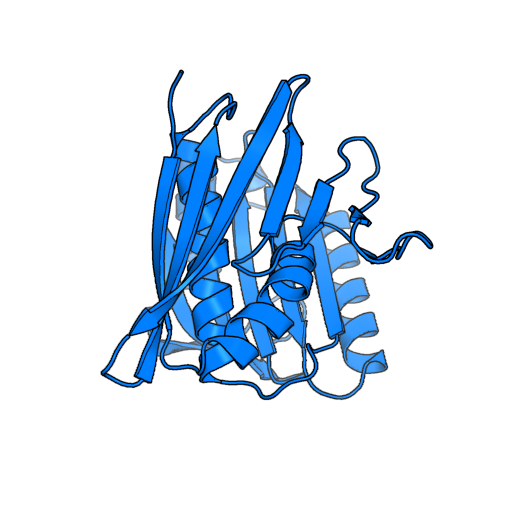1
ATOM 1473 O O . VAL A 1 200 ? 1.182 -4.015 -5.239 1.00 90.12 200 VAL A O 1
ATOM 1476 N N . PHE A 1 201 ? -0.186 -2.802 -6.548 1.00 88.31 201 PHE A N 1
ATOM 1477 C CA . PHE A 1 201 ? 0.547 -3.003 -7.790 1.00 88.31 201 PHE A CA 1
ATOM 1478 C C . PHE A 1 201 ? 1.203 -1.683 -8.123 1.00 88.31 201 PHE A C 1
ATOM 1480 O O . PHE A 1 201 ? 0.506 -0.672 -8.209 1.00 88.31 201 PHE A O 1
ATOM 1487 N N . ALA A 1 202 ? 2.509 -1.679 -8.354 1.00 85.88 202 ALA A N 1
ATOM 1488 C CA . ALA A 1 202 ? 3.238 -0.452 -8.606 1.00 85.88 202 ALA A CA 1
ATOM 1489 C C . ALA A 1 202 ? 4.266 -0.573 -9.729 1.00 85.88 202 ALA A C 1
ATOM 1491 O O . ALA A 1 202 ? 4.756 -1.650 -10.080 1.00 85.88 202 ALA A O 1
ATOM 1492 N N . THR A 1 203 ? 4.628 0.590 -10.264 1.00 80.88 203 THR A N 1
ATOM 1493 C CA . THR A 1 203 ? 5.865 0.775 -11.008 1.00 80.88 203 THR A CA 1
ATOM 1494 C C . THR A 1 203 ? 6.618 1.999 -10.503 1.00 80.88 203 THR A C 1
ATOM 1496 O O . THR A 1 203 ? 6.014 3.028 -10.176 1.00 80.88 203 THR A O 1
ATOM 1499 N N . SER A 1 204 ? 7.940 1.878 -10.425 1.00 77.75 204 SER A N 1
ATOM 1500 C CA . SER A 1 204 ? 8.834 2.904 -9.885 1.00 77.75 204 SER A CA 1
ATOM 1501 C C . SER A 1 204 ? 10.228 2.843 -10.495 1.00 77.75 204 SER A C 1
ATOM 1503 O O . SER A 1 204 ? 10.619 1.820 -11.050 1.00 77.75 204 SER A O 1
ATOM 1505 N N . GLY A 1 205 ? 10.999 3.916 -10.314 1.00 67.69 205 GLY A N 1
ATOM 1506 C CA . GLY A 1 205 ? 12.438 3.939 -10.589 1.00 67.69 205 GLY A CA 1
ATOM 1507 C C . GLY A 1 205 ? 12.827 4.173 -12.053 1.00 67.69 205 GLY A C 1
ATOM 1508 O O . GLY A 1 205 ? 11.993 4.269 -12.953 1.00 67.69 205 GLY A O 1
ATOM 1509 N N . ALA A 1 206 ? 14.138 4.291 -12.273 1.00 64.56 206 ALA A N 1
ATOM 1510 C CA . ALA A 1 206 ? 14.770 4.404 -13.583 1.00 64.56 206 ALA A CA 1
ATOM 1511 C C . ALA A 1 206 ? 16.064 3.558 -13.583 1.00 64.56 206 ALA A C 1
ATOM 1513 O O . ALA A 1 206 ? 17.036 3.968 -12.947 1.00 64.56 206 ALA A O 1
ATOM 1514 N N . PRO A 1 207 ? 16.109 2.393 -14.261 1.00 67.06 207 PRO A N 1
ATOM 1515 C CA . PRO A 1 207 ? 15.069 1.819 -15.121 1.00 67.06 207 PRO A CA 1
ATOM 1516 C C . PRO A 1 207 ? 13.797 1.421 -14.346 1.00 67.06 207 PRO A C 1
ATOM 1518 O O . PRO A 1 207 ? 13.874 1.143 -13.149 1.00 67.06 207 PRO A O 1
ATOM 1521 N N . PRO A 1 208 ? 12.626 1.408 -15.006 1.00 69.50 208 PRO A N 1
ATOM 1522 C CA . PRO A 1 208 ? 11.362 1.130 -14.338 1.00 69.50 208 PRO A CA 1
ATOM 1523 C C . PRO A 1 208 ? 11.292 -0.329 -13.874 1.00 69.50 208 PRO A C 1
ATOM 1525 O O . PRO A 1 208 ? 11.532 -1.259 -14.652 1.00 69.50 208 PRO A O 1
ATOM 1528 N N . VAL A 1 209 ? 10.874 -0.545 -12.632 1.00 74.06 209 VAL A N 1
ATOM 1529 C CA . VAL A 1 209 ? 10.571 -1.868 -12.064 1.00 74.06 209 VAL A CA 1
ATOM 1530 C C . VAL A 1 209 ? 9.070 -2.047 -11.871 1.00 74.06 209 VAL A C 1
ATOM 1532 O O . VAL A 1 209 ? 8.338 -1.067 -11.711 1.00 74.06 209 VAL A O 1
ATOM 1535 N N . HIS A 1 210 ? 8.612 -3.295 -11.887 1.00 79.31 210 HIS A N 1
ATOM 1536 C CA . HIS A 1 210 ? 7.279 -3.672 -11.431 1.00 79.31 210 HIS A CA 1
ATOM 1537 C C . HIS A 1 210 ? 7.359 -4.296 -10.050 1.00 79.31 210 HIS A C 1
ATOM 1539 O O . HIS A 1 210 ? 8.279 -5.054 -9.746 1.00 79.31 210 HIS A O 1
ATOM 1545 N N . GLU A 1 211 ? 6.364 -3.982 -9.236 1.00 81.94 211 GLU A N 1
ATOM 1546 C CA . GLU A 1 211 ? 6.262 -4.459 -7.872 1.00 81.94 211 GLU A CA 1
ATOM 1547 C C . GLU A 1 211 ? 4.819 -4.835 -7.553 1.00 81.94 211 GLU A C 1
ATOM 1549 O O . GLU A 1 211 ? 3.875 -4.145 -7.946 1.00 81.94 211 GLU A O 1
ATOM 1554 N N . ILE A 1 212 ? 4.671 -5.932 -6.821 1.00 86.38 212 ILE A N 1
ATOM 1555 C CA . ILE A 1 212 ? 3.432 -6.327 -6.174 1.00 86.38 212 ILE A CA 1
ATOM 1556 C C . ILE A 1 212 ? 3.703 -6.565 -4.692 1.00 86.38 212 ILE A C 1
ATOM 1558 O O . ILE A 1 212 ? 4.639 -7.276 -4.323 1.00 86.38 212 ILE A O 1
ATOM 1562 N N . ARG A 1 213 ? 2.868 -5.968 -3.846 1.00 88.06 213 ARG A N 1
ATOM 1563 C CA . ARG A 1 213 ? 2.840 -6.191 -2.398 1.00 88.06 213 ARG A CA 1
ATOM 1564 C C . ARG A 1 213 ? 1.413 -6.502 -1.998 1.00 88.06 213 ARG A C 1
ATOM 1566 O O . ARG A 1 213 ? 0.515 -5.819 -2.477 1.00 88.06 213 ARG A O 1
ATOM 1573 N N . ALA A 1 214 ? 1.176 -7.477 -1.138 1.00 89.31 214 ALA A N 1
ATOM 1574 C CA . ALA A 1 214 ? -0.164 -7.749 -0.646 1.00 89.31 214 ALA A CA 1
ATOM 1575 C C . ALA A 1 214 ? -0.170 -8.273 0.788 1.00 89.31 214 ALA A C 1
ATOM 1577 O O . ALA A 1 214 ? 0.776 -8.919 1.227 1.00 89.31 214 ALA A O 1
ATOM 1578 N N . LEU A 1 215 ? -1.278 -8.015 1.477 1.00 89.75 215 LEU A N 1
ATOM 1579 C CA . LEU A 1 215 ? -1.692 -8.709 2.691 1.00 89.75 215 LEU A CA 1
ATOM 1580 C C . LEU A 1 215 ? -2.863 -9.616 2.323 1.00 89.75 215 LEU A C 1
ATOM 1582 O O . LEU A 1 215 ? -3.918 -9.113 1.926 1.00 89.75 215 LEU A O 1
ATOM 1586 N N . LEU A 1 216 ? -2.665 -10.929 2.419 1.00 90.81 216 LEU A N 1
ATOM 1587 C CA . LEU A 1 216 ? -3.621 -11.951 1.995 1.00 90.81 216 LEU A CA 1
ATOM 1588 C C . LEU A 1 216 ? -4.200 -12.689 3.206 1.00 90.81 216 LEU A C 1
ATOM 1590 O O . LEU A 1 216 ? -3.473 -13.073 4.116 1.00 90.81 216 LEU A O 1
ATOM 1594 N N . PHE A 1 217 ? -5.509 -12.920 3.215 1.00 90.19 217 PHE A N 1
ATOM 1595 C CA . PHE A 1 217 ? -6.218 -13.569 4.316 1.00 90.19 217 PHE A CA 1
ATOM 1596 C C . PHE A 1 217 ? -6.724 -14.937 3.875 1.00 90.19 217 PHE A C 1
ATOM 1598 O O . PHE A 1 217 ? -7.497 -15.047 2.927 1.00 90.19 217 PHE A O 1
ATOM 1605 N N . GLY A 1 218 ? -6.316 -15.987 4.584 1.00 89.25 218 GLY A N 1
ATOM 1606 C CA . GLY A 1 218 ? -6.739 -17.356 4.309 1.00 89.25 218 GLY A CA 1
ATOM 1607 C C . GLY A 1 218 ? -5.573 -18.332 4.371 1.00 89.25 218 GLY A C 1
ATOM 1608 O O . GLY A 1 218 ? -4.762 -18.269 5.287 1.00 89.25 218 GLY A O 1
ATOM 1609 N N . ASP A 1 219 ? -5.531 -19.266 3.424 1.00 91.25 219 ASP A N 1
ATOM 1610 C CA . ASP A 1 219 ? -4.540 -20.342 3.398 1.00 91.25 219 ASP A CA 1
ATOM 1611 C C . ASP A 1 219 ? -3.148 -19.815 3.010 1.00 91.25 219 ASP A C 1
ATOM 1613 O O . ASP A 1 219 ? -2.913 -19.411 1.868 1.00 91.25 219 ASP A O 1
ATOM 1617 N N . GLU A 1 220 ? -2.216 -19.862 3.960 1.00 89.75 220 GLU A N 1
ATOM 1618 C CA . GLU A 1 220 ? -0.822 -19.443 3.787 1.00 89.75 220 GLU A CA 1
ATOM 1619 C C . GLU A 1 220 ? -0.141 -20.157 2.610 1.00 89.75 220 GLU A C 1
ATOM 1621 O O . GLU A 1 220 ? 0.583 -19.529 1.841 1.00 89.75 220 GLU A O 1
ATOM 1626 N N . THR A 1 221 ? -0.460 -21.429 2.357 1.00 92.31 221 THR A N 1
ATOM 1627 C CA . THR A 1 221 ? 0.130 -22.182 1.237 1.00 92.31 221 THR A CA 1
ATOM 1628 C C . THR A 1 221 ? -0.314 -21.641 -0.126 1.00 92.31 221 THR A C 1
ATOM 1630 O O . THR A 1 221 ? 0.409 -21.739 -1.125 1.00 92.31 221 THR A O 1
ATOM 1633 N N . VAL A 1 222 ? -1.504 -21.031 -0.196 1.00 91.62 222 VAL A N 1
ATOM 1634 C CA . VAL A 1 222 ? -1.991 -20.349 -1.402 1.00 91.62 222 VAL A CA 1
ATOM 1635 C C . VAL A 1 222 ? -1.265 -19.018 -1.586 1.00 91.62 222 VAL A C 1
ATOM 1637 O O . VAL A 1 222 ? -0.881 -18.705 -2.716 1.00 91.62 222 VAL A O 1
ATOM 1640 N N . ALA A 1 223 ? -1.030 -18.274 -0.502 1.00 90.62 223 ALA A N 1
ATOM 1641 C CA . ALA A 1 223 ? -0.256 -17.034 -0.519 1.00 90.62 223 ALA A CA 1
ATOM 1642 C C . ALA A 1 223 ? 1.208 -17.275 -0.937 1.00 90.62 223 ALA A C 1
ATOM 1644 O O . ALA A 1 223 ? 1.704 -16.603 -1.840 1.00 90.62 223 ALA A O 1
ATOM 1645 N N . GLU A 1 224 ? 1.872 -18.295 -0.385 1.00 90.75 224 GLU A N 1
ATOM 1646 C CA . GLU A 1 224 ? 3.232 -18.699 -0.770 1.00 90.75 224 GLU A CA 1
ATOM 1647 C C . GLU A 1 224 ? 3.321 -19.079 -2.253 1.00 90.75 224 GLU A C 1
ATOM 1649 O O . GLU A 1 224 ? 4.234 -18.664 -2.976 1.00 90.75 224 GLU A O 1
ATOM 1654 N N . ARG A 1 225 ? 2.339 -19.846 -2.744 1.00 92.31 225 ARG A N 1
ATOM 1655 C CA . ARG A 1 225 ? 2.263 -20.218 -4.160 1.00 92.31 225 ARG A CA 1
ATOM 1656 C C . ARG A 1 225 ? 2.082 -18.991 -5.050 1.00 92.31 225 ARG A C 1
ATOM 1658 O O . ARG A 1 225 ? 2.738 -18.905 -6.088 1.00 92.31 225 ARG A O 1
ATOM 1665 N N . LEU A 1 226 ? 1.208 -18.060 -4.667 1.00 89.94 226 LEU A N 1
ATOM 1666 C CA . LEU A 1 226 ? 1.022 -16.797 -5.379 1.00 89.94 226 LEU A CA 1
ATOM 1667 C C . LEU A 1 226 ? 2.317 -15.980 -5.412 1.00 89.94 226 LEU A C 1
ATOM 1669 O O . LEU A 1 226 ? 2.712 -15.524 -6.486 1.00 89.94 226 LEU A O 1
ATOM 1673 N N . GLN A 1 227 ? 3.009 -15.855 -4.277 1.00 89.56 227 GLN A N 1
ATOM 1674 C CA . GLN A 1 227 ? 4.302 -15.179 -4.197 1.00 89.56 227 GLN A CA 1
ATOM 1675 C C . GLN A 1 227 ? 5.306 -15.795 -5.173 1.00 89.56 227 GLN A C 1
ATOM 1677 O O . GLN A 1 227 ? 5.916 -15.079 -5.966 1.00 89.56 227 GLN A O 1
ATOM 1682 N N . ALA A 1 228 ? 5.442 -17.124 -5.168 1.00 89.69 228 ALA A N 1
ATOM 1683 C CA . ALA A 1 228 ? 6.347 -17.831 -6.067 1.00 89.69 228 ALA A CA 1
ATOM 1684 C C . ALA A 1 228 ? 5.988 -17.611 -7.548 1.00 89.69 228 ALA A C 1
ATOM 1686 O O . ALA A 1 228 ? 6.878 -17.412 -8.377 1.00 89.69 228 ALA A O 1
ATOM 1687 N N . GLN A 1 229 ? 4.696 -17.601 -7.892 1.00 89.44 229 GLN A N 1
ATOM 1688 C CA . GLN A 1 229 ? 4.229 -17.329 -9.254 1.00 89.44 229 GLN A CA 1
ATOM 1689 C C . GLN A 1 229 ? 4.554 -15.899 -9.703 1.00 89.44 229 GLN A C 1
ATOM 1691 O O . GLN A 1 229 ? 5.043 -15.708 -10.819 1.00 89.44 229 GLN A O 1
ATOM 1696 N N . TRP A 1 230 ? 4.320 -14.903 -8.846 1.00 86.44 230 TRP A N 1
ATOM 1697 C CA . TRP A 1 230 ? 4.644 -13.503 -9.128 1.00 86.44 230 TRP A CA 1
ATOM 1698 C C . TRP A 1 230 ? 6.145 -13.259 -9.228 1.00 86.44 230 TRP A C 1
ATOM 1700 O O . TRP A 1 230 ? 6.592 -12.624 -10.184 1.00 86.44 230 TRP A O 1
ATOM 1710 N N . ALA A 1 231 ? 6.929 -13.819 -8.307 1.00 85.94 231 ALA A N 1
ATOM 1711 C CA . ALA A 1 231 ? 8.384 -13.744 -8.343 1.00 85.94 231 ALA A CA 1
ATOM 1712 C C . ALA A 1 231 ? 8.946 -14.381 -9.622 1.00 85.94 231 ALA A C 1
ATOM 1714 O O . ALA A 1 231 ? 9.737 -13.754 -10.323 1.00 85.94 231 ALA A O 1
ATOM 1715 N N . ALA A 1 232 ? 8.488 -15.583 -9.988 1.00 85.75 232 ALA A N 1
ATOM 1716 C CA . ALA A 1 232 ? 8.913 -16.250 -11.218 1.00 85.75 232 ALA A CA 1
ATOM 1717 C C . ALA A 1 232 ? 8.518 -15.459 -12.474 1.00 85.75 232 ALA A C 1
ATOM 1719 O O . ALA A 1 232 ? 9.302 -15.352 -13.419 1.00 85.75 232 ALA A O 1
ATOM 1720 N N . TRP A 1 233 ? 7.317 -14.876 -12.492 1.00 82.00 233 TRP A N 1
ATOM 1721 C CA . TRP A 1 233 ? 6.860 -14.065 -13.617 1.00 82.00 233 TRP A CA 1
ATOM 1722 C C . TRP A 1 233 ? 7.685 -12.782 -13.790 1.00 82.00 233 TRP A C 1
ATOM 1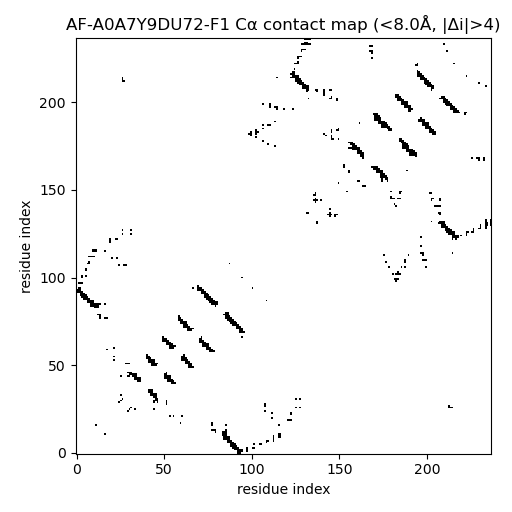724 O O . TRP A 1 233 ? 8.028 -12.435 -14.922 1.00 82.00 233 TRP A O 1
ATOM 1734 N N . LEU A 1 234 ? 8.015 -12.097 -12.692 1.00 78.06 234 LEU A N 1
ATOM 1735 C CA . LEU A 1 234 ? 8.845 -10.888 -12.697 1.00 78.06 234 LEU A CA 1
ATOM 1736 C C . LEU A 1 234 ? 10.317 -11.193 -13.015 1.00 78.06 234 LEU A C 1
ATOM 1738 O O . LEU A 1 234 ? 10.971 -10.387 -13.669 1.00 78.06 234 LEU A O 1
ATOM 1742 N N . ALA A 1 235 ? 10.821 -12.362 -12.610 1.00 75.44 235 ALA A N 1
ATOM 1743 C CA . ALA A 1 235 ? 12.191 -12.800 -12.879 1.00 75.44 235 ALA A CA 1
ATOM 1744 C C . ALA A 1 235 ? 12.414 -13.291 -14.319 1.00 75.44 235 ALA A C 1
ATOM 1746 O O . ALA A 1 235 ? 13.531 -13.234 -14.818 1.00 75.44 235 ALA A O 1
ATOM 1747 N N . ALA A 1 236 ? 11.371 -13.764 -15.007 1.00 67.31 236 ALA A N 1
ATOM 1748 C CA . ALA A 1 236 ? 11.459 -14.225 -16.397 1.00 67.31 236 ALA A CA 1
ATOM 1749 C C . ALA A 1 236 ? 11.555 -13.079 -17.436 1.00 67.31 236 ALA A C 1
ATOM 1751 O O . ALA A 1 236 ? 11.324 -13.314 -18.627 1.00 67.31 236 ALA A O 1
ATOM 1752 N N . ALA A 1 237 ? 11.779 -11.841 -16.985 1.00 57.44 237 ALA A N 1
ATOM 1753 C CA . ALA A 1 237 ? 11.826 -10.613 -17.778 1.00 57.44 237 ALA A CA 1
ATOM 1754 C C . ALA A 1 237 ? 13.129 -10.444 -18.561 1.00 57.44 237 ALA A C 1
ATOM 1756 O O . ALA A 1 237 ? 14.209 -10.633 -17.964 1.00 57.44 237 ALA A O 1
#

Foldseek 3Di:
DDKDKDKDKALAALVQLQLAVVVLCCQLVDDDDWDDDPPRFWIWGDDVPWIWIWGDDPFHIKIWICDPNWIKIKDWGWAADPVSMIMIMIMIDTDPDSQLVNLSVVLSSVLSRVCRVPHDDDWAAKAKAKAFDDDPLLVDDLLVNLVVQCCQQPPQDAQRWGFHDPLADTWIFHFNDWDRGSFKTWTWTQTDPPFGWIKIWMWGDVVIMTMIIITGDDDNVVSVVNNVRRNVSRVVD

Radius of gyration: 17.17 Å; Cα contacts (8 Å, |Δi|>4): 529; chains: 1; bounding box: 40×42×48 Å

Nearest PDB structures (foldseek):
  2nn5-assembly1_A  TM=6.544E-01  e=3.094E-04  Enterococcus faecalis V583
  3ijt-assembly1_A  TM=6.525E-01  e=6.016E-03  Streptococcus mutans
  4esq-assembly1_A  TM=3.049E-01  e=2.803E-02  Mycobacterium tuberculosis H37Rv
  5jk2-assembly4_D  TM=6.272E-01  e=9.493E+00  Treponema pallidum subsp. pallidum str. Nichols
  5jk2-assembly1_A  TM=4.529E-01  e=6.462E+00  Treponema pallidum subsp. pallidum str. Nichols

pLDDT: mean 78.55, std 13.99, range [38.88, 94.31]

Solvent-accessible surface area (backbone atoms only — not comparable to full-atom values): 12614 Å² total; per-residue (Å²): 135,69,69,38,81,48,74,45,79,28,84,39,57,48,68,56,52,58,70,46,44,63,62,53,43,35,66,62,70,45,35,104,51,89,43,80,49,100,80,84,41,48,38,52,22,71,40,81,100,39,44,29,39,39,38,62,52,99,60,36,37,37,38,38,37,49,55,96,94,38,60,25,42,33,45,35,40,60,46,67,46,96,86,56,34,16,37,42,34,42,40,33,37,58,53,93,51,50,66,48,51,46,47,48,51,52,51,40,48,51,49,50,37,51,38,64,71,76,49,76,87,72,86,47,52,77,32,69,31,62,30,57,31,53,71,74,35,49,80,36,56,51,68,52,21,39,57,41,48,59,52,68,75,36,92,49,47,64,73,26,78,40,69,56,55,96,88,53,71,80,41,32,29,30,24,62,42,66,46,87,44,91,48,32,21,39,35,35,29,43,30,60,35,88,44,34,31,42,33,40,43,36,34,35,56,83,79,43,28,35,37,40,33,31,37,34,48,78,64,59,72,58,48,52,52,50,29,52,47,44,33,52,59,29,65,74,92

Mean predicted aligned error: 7.89 Å

Sequence (237 aa):
MSSVDLAVEIAADPGRVRSTLGGALAVWLRPIGLETRGDGETVVVVTGDEPVRITHHDDGLDTEIDEGGATVSTAWTVAGRADRTTVVTCRSTGAADPAAFGERMTTVLVALAAHLEHFPDPPGTEMHAWGPSRGRTAESTAEQAHARFLSQVGVVAPRQEFHTFRGLPAMSGTCLERRGGRHHSAAVILLDDPLPGVAVFATSGAPPVHEIRALLFGDETVAERLQAQWAAWLAAA

Secondary structure (DSSP, 8-state):
--EEEEEEEESS-HHHHHHHHHHHHHHHH--S--EE-TTSSEEEE--SS--EEEEEETTEEEEEEEETTEEEEEEEEEEE-TTS-EEEEEEEE--SSHHHHHHHHHHHHHHHHHHHHH-PSSP-EEEEEEEE--GGGTTS-HHHHHHHHHHHS-S--TTEEEEPPTTSPP-EEEEEEEE--SSEEEEEEEEEESS-EEEEEEEETTTTEEEEEEEE-S-HHHHHHHHHHHHHHHHT-